Protein 1U8S (pdb70)

Foldseek 3Di:
DPKWKKKKKKKAFDDPCLVVLLVCLLVVLVKAWPDKDWDCPPRMTIIITMIMDPPSSVVSCVVCVCVVCVVRVMDMDMDIDDDDPDDDFFKKKKKKWKALDQPPPVVLVVCLCVVVVKAWDDWDWAQPVSITMIITIIGHHPVDDVVVSVVVVVVSCVVVVIDMDIDIDGD/DPKWKKKKKKKAQDDDCLVVVLVVQLVVLAKDWPDKDWDCDDRMTIMITMIIGDPNSVVSCVPVVVVSCVVGVMDMDMDIDDDDDDDDFFKKKKKKWKALDLPVPQVLVVVLCVVVPWDWDDWDWQADDPRMIMIITITTHHPPDDPVVSQVVVVVVCVVVVIDMDMDMDGD

Nearest PDB structures (foldseek):
  1u8s-assembly1_A  TM=1.006E+00  e=1.240E-34  Vibrio cholerae
  2nyi-assembly1_A  TM=6.491E-01  e=3.077E-12  Galdieria sulphuraria
  2nyi-assembly1_B  TM=6.629E-01  e=1.837E-11  Galdieria sulphuraria
  5it4-assembly1_A-2  TM=6.545E-01  e=1.139E-09  Mycobacterium avium 104
  5t41-assembly1_A  TM=6.016E-01  e=3.907E-09  Mycobacterium avium 104

Organism: Vibrio cholerae serotype O1 (strain ATCC 39315 / El Tor Inaba N16961) (NCBI:txid243277)

InterPro domains:
  IPR016867 Glycine cleavage system transcriptional repressor [PIRSF028103] (1-177)
  IPR045865 ACT-like domain [SSF55021] (1-84)
  IPR045865 ACT-like domain [SSF55021] (87-176)
  IPR050990 UPF0237/Glycine cleavage system regulator [PTHR34875] (1-180)

Solvent-accessible surface area: 16356 Å² total; per-residue (Å²): 122,141,78,39,14,0,0,0,0,1,2,0,66,60,102,108,24,4,13,23,51,1,0,110,32,0,14,108,2,36,0,31,0,32,22,0,56,11,8,81,3,4,113,8,9,0,0,0,0,0,0,10,13,28,45,86,41,0,66,120,0,44,80,43,0,57,111,25,1,154,139,28,112,9,75,34,16,55,48,90,21,49,86,38,73,118,120,115,74,27,68,11,1,70,3,85,0,56,11,123,62,38,142,18,9,1,22,96,1,0,73,9,1,36,122,74,176,14,45,19,20,28,1,15,0,45,74,79,158,146,83,3,20,0,36,5,22,0,72,2,78,94,79,34,92,57,143,92,6,62,102,57,0,61,60,31,9,108,84,52,126,20,130,22,62,23,80,65,57,138,97,136,117,84,37,19,0,0,0,0,2,1,0,68,58,80,130,16,2,15,19,34,1,0,110,23,0,6,106,11,38,0,25,0,41,33,0,24,18,5,99,2,0,94,7,9,0,0,0,0,0,0,8,5,23,64,82,49,0,67,147,0,42,84,27,2,55,100,20,7,141,126,40,119,12,56,36,20,53,57,100,13,42,95,45,93,140,131,94,52,27,56,29,0,70,4,89,0,47,15,106,95,70,168,29,13,2,18,94,0,3,73,4,2,43,122,80,171,18,50,22,15,22,1,13,0,42,65,70,108,206,114,84,4,30,0,30,3,28,0,94,5,60,99,77,34,83,38,105,90,5,55,101,56,0,67,61,38,9,110,81,51,130,21,130,28,67,25,80,59,77,135,112

CATH classification: 3.30.70.260 (+1 more: 3.30.70.260)

Secondary structure (DSSP, 8-state):
---EEEEEEEEEE--TTHHHHHHHHHHHTT-EEEEEEEEEETTEEEEEEEEEE-HHHHHHHHHHHHHHHHHHT-EEEEEEE--------SEEEEEEEEES--TTHHHHHHHHHHHTT--EEEEEEEEE--EEEEEEEEEE-TTS-HHHHHHHHHHHHHHHT-EEEEEEEE-/---EEEEEEEEEE--TTHHHHHHHHHHTTT-EEEEEEEEEETTEEEEEEEEEE-HHHHHHHHHHHHHHHHTTT-EEEEEEEPPP-----SEEEEEEEEES--TTTHHHHHHHHHHTTPEEEEEEEEE-----EEEEEEEEE-TTS-HHHHHHHHHHHHHHTT-EEEEEEEE-

B-factor: mean 47.37, std 12.86, range [18.78, 81.46]

Sequence (343 aa):
SLTQHLVITAVGTDRPGICNEVVRLVTQAGCNIIDSRIAMFGKEFTLLMLISGSPSNITRVETTLPLLGQQHDLITMMKRTSPHDHQTHAYTVEVYVESDDKLGLTEKFTQFFAQRQIGMASLSAQTISNQFHIAISARVDSGCNLMQLQEEFDALCTALDVQGSLNFIKNSLTQHLVITAVGTDRPGICNEVVRLVTQAGCNIIDSRIAMFGKEFTLLMLISGSPSNITRVETTLPLLGQQHDLITMMKRTSPHDHQTHAYTVEVYVESDDKLGLTEKFTQFFAQRQIGMASLSAQTISKNQFHIAISARVDSGCNLMQLQEEFDALCTALDVQGSLNFIKN

Structure (mmCIF, N/CA/C/O backbone):
data_1U8S
#
_entry.id   1U8S
#
_cell.length_a   145.022
_cell.length_b   145.022
_cell.length_c   51.506
_cell.angle_alpha   90.00
_cell.angle_beta   90.00
_cell.angle_gamma   120.00
#
_symmetry.space_group_name_H-M   'H 3'
#
loop_
_entity.id
_entity.type
_entity.pdbx_description
1 polymer 'glycine cleavage system transcriptional repressor, putative'
2 water water
#
loop_
_atom_site.group_PDB
_atom_site.id
_atom_site.type_symbol
_atom_site.label_atom_id
_atom_site.label_alt_id
_atom_site.label_comp_id
_atom_site.label_asym_id
_atom_site.label_entity_id
_atom_site.label_seq_id
_atom_site.pdbx_PDB_ins_code
_atom_site.Cartn_x
_atom_site.Cartn_y
_atom_site.Cartn_z
_atom_site.occupancy
_atom_site.B_iso_or_equiv
_atom_site.auth_seq_id
_atom_site.auth_comp_id
_atom_site.auth_asym_id
_atom_site.auth_atom_id
_atom_site.pdbx_PDB_model_num
ATOM 1 N N . SER A 1 2 ? 64.553 23.844 23.750 1.00 69.21 2 SER A N 1
ATOM 2 C CA . SER A 1 2 ? 65.575 22.886 24.275 1.00 69.27 2 SER A CA 1
ATOM 3 C C . SER A 1 2 ? 64.902 21.709 24.981 1.00 68.35 2 SER A C 1
ATOM 4 O O . SER A 1 2 ? 64.864 21.657 26.210 1.00 68.82 2 SER A O 1
ATOM 7 N N . LEU A 1 3 ? 64.382 20.763 24.202 1.00 66.34 3 LEU A N 1
ATOM 8 C CA . LEU A 1 3 ? 63.712 19.599 24.771 1.00 63.97 3 LEU A CA 1
ATOM 9 C C . LEU A 1 3 ? 62.635 20.082 25.748 1.00 62.01 3 LEU A C 1
ATOM 10 O O . LEU A 1 3 ? 62.840 20.108 26.962 1.00 62.95 3 LEU A O 1
ATOM 15 N N . THR A 1 4 ? 61.494 20.474 25.199 1.00 58.42 4 THR A N 1
ATOM 16 C CA . THR A 1 4 ? 60.366 20.968 25.976 1.00 54.93 4 THR A CA 1
ATOM 17 C C . THR A 1 4 ? 59.749 19.923 26.903 1.00 50.96 4 THR A C 1
ATOM 18 O O . THR A 1 4 ? 59.432 18.818 26.473 1.00 50.23 4 THR A O 1
ATOM 22 N N . GLN A 1 5 ? 59.566 20.275 28.170 1.00 46.22 5 GLN A N 1
ATOM 23 C CA . GLN A 1 5 ? 58.953 19.346 29.118 1.00 45.51 5 GLN A CA 1
ATOM 24 C C . GLN A 1 5 ? 57.561 19.856 29.512 1.00 41.81 5 GLN A C 1
ATOM 25 O O . GLN A 1 5 ? 57.335 21.058 29.618 1.00 40.54 5 GLN A O 1
ATOM 31 N N . HIS A 1 6 ? 56.632 18.934 29.723 1.00 39.40 6 HIS A N 1
ATOM 32 C CA . HIS A 1 6 ? 55.274 19.293 30.102 1.00 36.44 6 HIS A CA 1
ATOM 33 C C . HIS A 1 6 ? 54.947 18.823 31.510 1.00 34.82 6 HIS A C 1
ATOM 34 O O . HIS A 1 6 ? 55.276 17.710 31.899 1.00 36.79 6 HIS A O 1
ATOM 41 N N . LEU A 1 7 ? 54.307 19.689 32.276 1.00 32.36 7 LEU A N 1
ATOM 42 C CA . LEU A 1 7 ? 53.958 19.368 33.641 1.00 32.60 7 LEU A CA 1
ATOM 43 C C . LEU A 1 7 ? 52.511 19.705 33.939 1.00 34.62 7 LEU A C 1
ATOM 44 O O . LEU A 1 7 ? 52.057 20.830 33.712 1.00 35.79 7 LEU A O 1
ATOM 49 N N . VAL A 1 8 ? 51.789 18.713 34.440 1.00 35.18 8 VAL A N 1
ATOM 50 C CA . VAL A 1 8 ? 50.395 18.875 34.820 1.00 34.20 8 VAL A CA 1
ATOM 51 C C . VAL A 1 8 ? 50.387 19.210 36.301 1.00 33.47 8 VAL A C 1
ATOM 52 O O . VAL A 1 8 ? 50.945 18.480 37.115 1.00 34.40 8 VAL A O 1
ATOM 56 N N . ILE A 1 9 ? 49.768 20.320 36.654 1.00 32.63 9 ILE A N 1
ATOM 57 C CA . ILE A 1 9 ? 49.717 20.728 38.042 1.00 32.53 9 ILE A CA 1
ATOM 58 C C . ILE A 1 9 ? 48.280 20.755 38.503 1.00 36.02 9 ILE A C 1
ATOM 59 O O . ILE A 1 9 ? 47.379 21.125 37.746 1.00 38.94 9 ILE A O 1
ATOM 64 N N . THR A 1 10 ? 48.051 20.359 39.743 1.00 36.59 10 THR A N 1
ATOM 65 C CA . THR A 1 10 ? 46.706 20.398 40.269 1.00 38.17 10 THR A CA 1
ATOM 66 C C . THR A 1 10 ? 46.789 20.869 41.705 1.00 39.46 10 THR A C 1
ATOM 67 O O . THR A 1 10 ? 47.618 20.385 42.473 1.00 40.69 10 THR A O 1
ATOM 71 N N . ALA A 1 11 ? 45.951 21.834 42.065 1.00 39.28 11 ALA A N 1
ATOM 72 C CA . ALA A 1 11 ? 45.965 22.359 43.418 1.00 40.67 11 ALA A CA 1
ATOM 73 C C . ALA A 1 11 ? 44.563 22.560 43.961 1.00 40.88 11 ALA A C 1
ATOM 74 O O . ALA A 1 11 ? 43.614 22.711 43.200 1.00 41.42 11 ALA A O 1
ATOM 76 N N . VAL A 1 12 ? 44.443 22.537 45.284 1.00 41.97 12 VAL A N 1
ATOM 77 C CA . VAL A 1 12 ? 43.167 22.729 45.967 1.00 43.12 12 VAL A CA 1
ATOM 78 C C . VAL A 1 12 ? 43.462 23.313 47.335 1.00 44.71 12 VAL A C 1
ATOM 79 O O . VAL A 1 12 ? 44.062 22.654 48.185 1.00 46.50 12 VAL A O 1
ATOM 83 N N . GLY A 1 13 ? 43.050 24.555 47.546 1.00 45.90 13 GLY A N 1
ATOM 84 C CA . GLY A 1 13 ? 43.279 25.196 48.824 1.00 47.20 13 GLY A CA 1
ATOM 85 C C . GLY A 1 13 ? 42.105 26.078 49.184 1.00 48.36 13 GLY A C 1
ATOM 86 O O . GLY A 1 13 ? 41.184 26.229 48.388 1.00 48.91 13 GLY A O 1
ATOM 87 N N . THR A 1 14 ? 42.121 26.659 50.378 1.00 49.37 14 THR A N 1
ATOM 88 C CA . THR A 1 14 ? 41.022 27.527 50.778 1.00 51.29 14 THR A CA 1
ATOM 89 C C . THR A 1 14 ? 41.054 28.773 49.918 1.00 50.75 14 THR A C 1
ATOM 90 O O . THR A 1 14 ? 42.070 29.461 49.843 1.00 50.48 14 THR A O 1
ATOM 94 N N . ASP A 1 15 ? 39.939 29.067 49.266 1.00 51.20 15 ASP A N 1
ATOM 95 C CA . ASP A 1 15 ? 39.895 30.231 48.402 1.00 52.61 15 ASP A CA 1
ATOM 96 C C . ASP A 1 15 ? 40.139 31.541 49.144 1.00 54.65 15 ASP A C 1
ATOM 97 O O . ASP A 1 15 ? 39.376 31.933 50.026 1.00 55.06 15 ASP A O 1
ATOM 102 N N . ARG A 1 16 ? 41.228 32.201 48.772 1.00 56.67 16 ARG A N 1
ATOM 103 C CA . ARG A 1 16 ? 41.630 33.476 49.347 1.00 58.28 16 ARG A CA 1
ATOM 104 C C . ARG A 1 16 ? 42.045 34.354 48.169 1.00 58.20 16 ARG A C 1
ATOM 105 O O . ARG A 1 16 ? 42.191 33.866 47.054 1.00 57.50 16 ARG A O 1
ATOM 113 N N . PRO A 1 17 ? 42.242 35.660 48.397 1.00 59.28 17 PRO A N 1
ATOM 114 C CA . PRO A 1 17 ? 42.639 36.537 47.292 1.00 59.42 17 PRO A CA 1
ATOM 115 C C . PRO A 1 17 ? 44.103 36.395 46.878 1.00 58.63 17 PRO A C 1
ATOM 116 O O . PRO A 1 17 ? 44.983 36.183 47.717 1.00 58.04 17 PRO A O 1
ATOM 120 N N . GLY A 1 18 ? 44.348 36.515 45.575 1.00 57.91 18 GLY A N 1
ATOM 121 C CA . GLY A 1 18 ? 45.701 36.409 45.063 1.00 56.03 18 GLY A CA 1
ATOM 122 C C . GLY A 1 18 ? 46.290 35.011 45.103 1.00 54.03 18 GLY A C 1
ATOM 123 O O . GLY A 1 18 ? 47.416 34.796 44.653 1.00 51.65 18 GLY A O 1
ATOM 124 N N . ILE A 1 19 ? 45.540 34.052 45.634 1.00 53.21 19 ILE A N 1
ATOM 125 C CA . ILE A 1 19 ? 46.045 32.690 45.700 1.00 54.19 19 ILE A CA 1
ATOM 126 C C . ILE A 1 19 ? 46.384 32.196 44.290 1.00 54.16 19 ILE A C 1
ATOM 127 O O . ILE A 1 19 ? 47.417 31.564 44.084 1.00 54.35 19 ILE A O 1
ATOM 132 N N . CYS A 1 20 ? 45.530 32.510 43.318 1.00 53.88 20 CYS A N 1
ATOM 133 C CA . CYS A 1 20 ? 45.780 32.111 41.934 1.00 54.14 20 CYS A CA 1
ATOM 134 C C . CYS A 1 20 ? 46.989 32.881 41.383 1.00 54.33 20 CYS A C 1
ATOM 135 O O . CYS A 1 20 ? 47.814 32.321 40.651 1.00 53.77 20 CYS A O 1
ATOM 138 N N . ASN A 1 21 ? 47.079 34.165 41.738 1.00 53.56 21 ASN A N 1
ATOM 139 C CA . ASN A 1 21 ? 48.186 35.024 41.322 1.00 51.02 21 ASN A CA 1
ATOM 140 C C . ASN A 1 21 ? 49.524 34.379 41.682 1.00 49.88 21 ASN A C 1
ATOM 141 O O . ASN A 1 21 ? 50.457 34.371 40.887 1.00 48.54 21 ASN A O 1
ATOM 146 N N . GLU A 1 22 ? 49.607 33.841 42.893 1.00 49.80 22 GLU A N 1
ATOM 147 C CA . GLU A 1 22 ? 50.823 33.190 43.372 1.00 49.55 22 GLU A CA 1
ATOM 148 C C . GLU A 1 22 ? 51.296 32.124 42.402 1.00 47.64 22 GLU A C 1
ATOM 149 O O . GLU A 1 22 ? 52.446 32.128 41.962 1.00 46.19 22 GLU A O 1
ATOM 155 N N . VAL A 1 23 ? 50.393 31.200 42.090 1.00 45.09 23 VAL A N 1
ATOM 156 C CA . VAL A 1 23 ? 50.687 30.103 41.190 1.00 43.45 23 VAL A CA 1
ATOM 157 C C . VAL A 1 23 ? 51.212 30.578 39.851 1.00 43.58 23 VAL A C 1
ATOM 158 O O . VAL A 1 23 ? 52.257 30.121 39.384 1.00 42.55 23 VAL A O 1
ATOM 162 N N . VAL A 1 24 ? 50.472 31.494 39.235 1.00 44.18 24 VAL A N 1
ATOM 163 C CA . VAL A 1 24 ? 50.837 32.045 37.942 1.00 44.08 24 VAL A CA 1
ATOM 164 C C . VAL A 1 24 ? 52.163 32.786 38.016 1.00 46.03 24 VAL A C 1
ATOM 165 O O . VAL A 1 24 ? 52.923 32.813 37.046 1.00 46.90 24 VAL A O 1
ATOM 169 N N . ARG A 1 25 ? 52.440 33.393 39.166 1.00 47.23 25 ARG A N 1
ATOM 170 C CA . ARG A 1 25 ? 53.680 34.137 39.341 1.00 47.76 25 ARG A CA 1
ATOM 171 C C . ARG A 1 25 ? 54.855 33.172 39.428 1.00 47.18 25 ARG A C 1
ATOM 172 O O . ARG A 1 25 ? 55.867 33.320 38.726 1.00 47.10 25 ARG A O 1
ATOM 180 N N . LEU A 1 26 ? 54.712 32.173 40.290 1.00 44.56 26 LEU A N 1
ATOM 181 C CA . LEU A 1 26 ? 55.762 31.191 40.480 1.00 41.83 26 LEU A CA 1
ATOM 182 C C . LEU A 1 26 ? 56.118 30.486 39.178 1.00 41.41 26 LEU A C 1
ATOM 183 O O . LEU A 1 26 ? 57.298 30.334 38.851 1.00 43.81 26 LEU A O 1
ATOM 188 N N . VAL A 1 27 ? 55.106 30.082 38.419 1.00 38.82 27 VAL A N 1
ATOM 189 C CA . VAL A 1 27 ? 55.344 29.381 37.162 1.00 38.27 27 VAL A CA 1
ATOM 190 C C . VAL A 1 27 ? 55.994 30.251 36.088 1.00 40.10 27 VAL A C 1
ATOM 191 O O . VAL A 1 27 ? 56.962 29.826 35.433 1.00 40.70 27 VAL A O 1
ATOM 195 N N . THR A 1 28 ? 55.468 31.463 35.903 1.00 39.33 28 THR A N 1
ATOM 196 C CA . THR A 1 28 ? 56.008 32.383 34.899 1.00 38.66 28 THR A CA 1
ATOM 197 C C . THR A 1 28 ? 57.418 32.887 35.237 1.00 38.41 28 THR A C 1
ATOM 198 O O . THR A 1 28 ? 58.247 33.050 34.349 1.00 35.88 28 THR A O 1
ATOM 202 N N . GLN A 1 29 ? 57.690 33.135 36.516 1.00 40.86 29 GLN A N 1
ATOM 203 C CA . GLN A 1 29 ? 59.016 33.593 36.919 1.00 42.59 29 GLN A CA 1
ATOM 204 C C . GLN A 1 29 ? 60.040 32.476 36.766 1.00 43.02 29 GLN A C 1
ATOM 205 O O . GLN A 1 29 ? 61.246 32.736 36.689 1.00 44.85 29 GLN A O 1
ATOM 211 N N . ALA A 1 30 ? 59.570 31.232 36.742 1.00 41.41 30 ALA A N 1
ATOM 212 C CA . ALA A 1 30 ? 60.470 30.092 36.583 1.00 39.49 30 ALA A CA 1
ATOM 213 C C . ALA A 1 30 ? 60.768 29.913 35.093 1.00 38.54 30 ALA A C 1
ATOM 214 O O . ALA A 1 30 ? 61.453 28.969 34.692 1.00 38.58 30 ALA A O 1
ATOM 216 N N . GLY A 1 31 ? 60.234 30.829 34.285 1.00 37.06 31 GLY A N 1
ATOM 217 C CA . GLY A 1 31 ? 60.450 30.793 32.848 1.00 35.81 31 GLY A CA 1
ATOM 218 C C . GLY A 1 31 ? 59.577 29.813 32.091 1.00 36.08 31 GLY A C 1
ATOM 219 O O . GLY A 1 31 ? 59.870 29.477 30.942 1.00 36.95 31 GLY A O 1
ATOM 220 N N . CYS A 1 32 ? 58.498 29.353 32.715 1.00 35.63 32 CYS A N 1
ATOM 221 C CA . CYS A 1 32 ? 57.619 28.400 32.050 1.00 35.36 32 CYS A CA 1
ATOM 222 C C . CYS A 1 32 ? 56.413 29.052 31.394 1.00 35.25 32 CYS A C 1
ATOM 223 O O . CYS A 1 32 ? 56.049 30.188 31.698 1.00 35.63 32 CYS A O 1
ATOM 226 N N . ASN A 1 33 ? 55.807 28.315 30.475 1.00 36.24 33 ASN A N 1
ATOM 227 C CA . ASN A 1 33 ? 54.631 28.770 29.764 1.00 36.73 33 ASN A CA 1
ATOM 228 C C . ASN A 1 33 ? 53.422 28.042 30.324 1.00 35.75 33 ASN A C 1
ATOM 229 O O . ASN A 1 33 ? 53.518 26.878 30.717 1.00 37.04 33 ASN A O 1
ATOM 234 N N . ILE A 1 34 ? 52.293 28.736 30.384 1.00 33.11 34 ILE A N 1
ATOM 235 C CA . ILE A 1 34 ? 51.058 28.134 30.855 1.00 30.57 34 ILE A CA 1
ATOM 236 C C . ILE A 1 34 ? 50.260 27.912 29.572 1.00 31.54 34 ILE A C 1
ATOM 237 O O . ILE A 1 34 ? 49.734 28.859 28.985 1.00 30.30 34 ILE A O 1
ATOM 242 N N . ILE A 1 35 ? 50.190 26.657 29.131 1.00 31.75 35 ILE A N 1
ATOM 243 C CA . ILE A 1 35 ? 49.486 26.302 27.902 1.00 31.80 35 ILE A CA 1
ATOM 244 C C . ILE A 1 35 ? 47.966 26.298 28.050 1.00 31.44 35 ILE A C 1
ATOM 245 O O . ILE A 1 35 ? 47.228 26.664 27.128 1.00 30.70 35 ILE A O 1
ATOM 250 N N . ASP A 1 36 ? 47.494 25.898 29.218 1.00 31.36 36 ASP A N 1
ATOM 251 C CA . ASP A 1 36 ? 46.060 25.847 29.449 1.00 30.32 36 ASP A CA 1
ATOM 252 C C . ASP A 1 36 ? 45.858 25.593 30.942 1.00 30.30 36 ASP A C 1
ATOM 253 O O . ASP A 1 36 ? 46.815 25.309 31.666 1.00 29.71 36 ASP A O 1
ATOM 258 N N . SER A 1 37 ? 44.621 25.710 31.403 1.00 27.15 37 SER A N 1
ATOM 259 C CA . SER A 1 37 ? 44.332 25.487 32.805 1.00 27.28 37 SER A CA 1
ATOM 260 C C . SER A 1 37 ? 42.824 25.540 33.016 1.00 27.75 37 SER A C 1
ATOM 261 O O . SER A 1 37 ? 42.084 25.969 32.139 1.00 29.08 37 SER A O 1
ATOM 264 N N . ARG A 1 38 ? 42.373 25.067 34.170 1.00 27.36 38 ARG A N 1
ATOM 265 C CA . ARG A 1 38 ? 40.956 25.104 34.510 1.00 27.72 38 ARG A CA 1
ATOM 266 C C . ARG A 1 38 ? 40.932 25.623 35.928 1.00 29.11 38 ARG A C 1
ATOM 267 O O . ARG A 1 38 ? 41.667 25.132 36.802 1.00 28.98 38 ARG A O 1
ATOM 275 N N . ILE A 1 39 ? 40.121 26.645 36.141 1.00 27.44 39 ILE A N 1
ATOM 276 C CA . ILE A 1 39 ? 40.013 27.244 37.445 1.00 29.20 39 ILE A CA 1
ATOM 277 C C . ILE A 1 39 ? 38.562 27.214 37.868 1.00 31.80 39 ILE A C 1
ATOM 278 O O . ILE A 1 39 ? 37.662 27.459 37.065 1.00 32.21 39 ILE A O 1
ATOM 283 N N . ALA A 1 40 ? 38.330 26.898 39.128 1.00 32.58 40 ALA A N 1
ATOM 284 C CA . ALA A 1 40 ? 36.968 26.848 39.617 1.00 35.48 40 ALA A CA 1
ATOM 285 C C . ALA A 1 40 ? 36.958 27.077 41.114 1.00 36.59 40 ALA A C 1
ATOM 286 O O . ALA A 1 40 ? 37.926 26.777 41.814 1.00 38.10 40 ALA A O 1
ATOM 288 N N . MET A 1 41 ? 35.862 27.626 41.601 1.00 37.60 41 MET A N 1
ATOM 289 C CA . MET A 1 41 ? 35.721 27.868 43.017 1.00 40.04 41 MET A CA 1
ATOM 290 C C . MET A 1 41 ? 34.608 26.913 43.455 1.00 41.06 41 MET A C 1
ATOM 291 O O . MET A 1 41 ? 33.428 27.172 43.227 1.00 41.12 41 MET A O 1
ATOM 296 N N . PHE A 1 42 ? 34.993 25.788 44.047 1.00 41.15 42 PHE A N 1
ATOM 297 C CA . PHE A 1 42 ? 34.030 24.795 44.501 1.00 42.09 42 PHE A CA 1
ATOM 298 C C . PHE A 1 42 ? 33.849 24.883 45.998 1.00 43.91 42 PHE A C 1
ATOM 299 O O . PHE A 1 42 ? 34.818 24.784 46.751 1.00 43.80 42 PHE A O 1
ATOM 307 N N . GLY A 1 43 ? 32.601 25.044 46.431 1.00 45.39 43 GLY A N 1
ATOM 308 C CA . GLY A 1 43 ? 32.335 25.158 47.853 1.00 45.70 43 GLY A CA 1
ATOM 309 C C . GLY A 1 43 ? 33.014 26.413 48.355 1.00 45.61 43 GLY A C 1
ATOM 310 O O . GLY A 1 43 ? 32.523 27.514 48.133 1.00 47.05 43 GLY A O 1
ATOM 311 N N . LYS A 1 44 ? 34.157 26.252 49.009 1.00 45.72 44 LYS A N 1
ATOM 312 C CA . LYS A 1 44 ? 34.892 27.392 49.527 1.00 47.66 44 LYS A CA 1
ATOM 313 C C . LYS A 1 44 ? 36.383 27.235 49.210 1.00 46.29 44 LYS A C 1
ATOM 314 O O . LYS A 1 44 ? 37.234 27.906 49.802 1.00 46.18 44 LYS A O 1
ATOM 320 N N . GLU A 1 45 ? 36.681 26.360 48.252 1.00 43.60 45 GLU A N 1
ATOM 321 C CA . GLU A 1 45 ? 38.056 26.074 47.852 1.00 42.76 45 GLU A CA 1
ATOM 322 C C . GLU A 1 45 ? 38.424 26.596 46.472 1.00 41.28 45 GLU A C 1
ATOM 323 O O . GLU A 1 45 ? 37.603 26.587 45.546 1.00 40.24 45 GLU A O 1
ATOM 329 N N . PHE A 1 46 ? 39.675 27.028 46.345 1.00 39.23 46 PHE A N 1
ATOM 330 C CA . PHE A 1 46 ? 40.218 27.467 45.066 1.00 36.93 46 PHE A CA 1
ATOM 331 C C . PHE A 1 46 ? 40.607 26.132 44.420 1.00 35.21 46 PHE A C 1
ATOM 332 O O . PHE A 1 46 ? 41.200 25.285 45.083 1.00 33.37 46 PHE A O 1
ATOM 340 N N . THR A 1 47 ? 40.275 25.942 43.146 1.00 35.44 47 THR A N 1
ATOM 341 C CA . THR A 1 47 ? 40.578 24.690 42.459 1.00 36.43 47 THR A CA 1
ATOM 342 C C . THR A 1 47 ? 41.324 24.901 41.143 1.00 35.29 47 THR A C 1
ATOM 343 O O . THR A 1 47 ? 40.879 25.666 40.287 1.00 36.92 47 THR A O 1
ATOM 347 N N . LEU A 1 48 ? 42.444 24.202 40.960 1.00 33.79 48 LEU A N 1
ATOM 348 C CA . LEU A 1 48 ? 43.218 24.387 39.738 1.00 31.62 48 LEU A CA 1
ATOM 349 C C . LEU A 1 48 ? 43.766 23.175 38.984 1.00 31.18 48 LEU A C 1
ATOM 350 O O . LEU A 1 48 ? 44.331 22.251 39.562 1.00 31.68 48 LEU A O 1
ATOM 355 N N . LEU A 1 49 ? 43.593 23.211 37.670 1.00 29.33 49 LEU A N 1
ATOM 356 C CA . LEU A 1 49 ? 44.140 22.201 36.787 1.00 30.97 49 LEU A CA 1
ATOM 357 C C . LEU A 1 49 ? 44.974 23.073 35.873 1.00 30.94 49 LEU A C 1
ATOM 358 O O . LEU A 1 49 ? 44.470 24.066 35.360 1.00 31.91 49 LEU A O 1
ATOM 363 N N . MET A 1 50 ? 46.239 22.722 35.674 1.00 28.94 50 MET A N 1
ATOM 364 C CA . MET A 1 50 ? 47.096 23.523 34.831 1.00 28.76 50 MET A CA 1
ATOM 365 C C . MET A 1 50 ? 48.149 22.680 34.144 1.00 31.33 50 MET A C 1
ATOM 366 O O . MET A 1 50 ? 48.729 21.768 34.743 1.00 31.35 50 MET A O 1
ATOM 371 N N . LEU A 1 51 ? 48.370 22.985 32.869 1.00 30.91 51 LEU A N 1
ATOM 372 C CA . LEU A 1 51 ? 49.363 22.304 32.057 1.00 32.57 51 LEU A CA 1
ATOM 373 C C . LEU A 1 51 ? 50.372 23.361 31.633 1.00 33.60 51 LEU A C 1
ATOM 374 O O . LEU A 1 51 ? 50.037 24.285 30.891 1.00 35.23 51 LEU A O 1
ATOM 379 N N . ILE A 1 52 ? 51.600 23.225 32.121 1.00 35.26 52 ILE A N 1
ATOM 380 C CA . ILE A 1 52 ? 52.670 24.164 31.806 1.00 35.15 52 ILE A CA 1
ATOM 381 C C . ILE A 1 52 ? 53.743 23.390 31.060 1.00 35.54 52 ILE A C 1
ATOM 382 O O . ILE A 1 52 ? 53.690 22.163 30.992 1.00 37.19 52 ILE A O 1
ATOM 387 N N . SER A 1 53 ? 54.716 24.110 30.515 1.00 33.76 53 SER A N 1
ATOM 388 C CA . SER A 1 53 ? 55.812 23.501 29.780 1.00 30.94 53 SER A CA 1
ATOM 389 C C . SER A 1 53 ? 56.994 24.445 29.861 1.00 34.61 53 SER A C 1
ATOM 390 O O . SER A 1 53 ? 56.829 25.646 30.091 1.00 35.47 53 SER A O 1
ATOM 393 N N . GLY A 1 54 ? 58.187 23.903 29.666 1.00 35.56 54 GLY A N 1
ATOM 394 C CA . GLY A 1 54 ? 59.380 24.721 29.716 1.00 36.80 54 GLY A CA 1
ATOM 395 C C . GLY A 1 54 ? 60.562 23.809 29.548 1.00 36.70 54 GLY A C 1
ATOM 396 O O . GLY A 1 54 ? 60.389 22.630 29.248 1.00 38.81 54 GLY A O 1
ATOM 397 N N . SER A 1 55 ? 61.762 24.338 29.721 1.00 36.30 55 SER A N 1
ATOM 398 C CA . SER A 1 55 ? 62.946 23.506 29.590 1.00 37.83 55 SER A CA 1
ATOM 399 C C . SER A 1 55 ? 63.015 22.615 30.830 1.00 39.90 55 SER A C 1
ATOM 400 O O . SER A 1 55 ? 62.333 22.871 31.829 1.00 41.36 55 SER A O 1
ATOM 403 N N . PRO A 1 56 ? 63.822 21.543 30.782 1.00 41.04 56 PRO A N 1
ATOM 404 C CA . PRO A 1 56 ? 63.920 20.667 31.959 1.00 39.40 56 PRO A CA 1
ATOM 405 C C . PRO A 1 56 ? 64.358 21.434 33.212 1.00 37.61 56 PRO A C 1
ATOM 406 O O . PRO A 1 56 ? 63.878 21.179 34.319 1.00 36.52 56 PRO A O 1
ATOM 410 N N . SER A 1 57 ? 65.246 22.400 33.032 1.00 34.92 57 SER A N 1
ATOM 411 C CA . SER A 1 57 ? 65.705 23.184 34.165 1.00 37.03 57 SER A CA 1
ATOM 412 C C . SER A 1 57 ? 64.562 23.959 34.812 1.00 36.71 57 SER A C 1
ATOM 413 O O . SER A 1 57 ? 64.423 23.968 36.032 1.00 36.55 57 SER A O 1
ATOM 416 N N . ASN A 1 58 ? 63.742 24.605 33.989 1.00 38.28 58 ASN A N 1
ATOM 417 C CA . ASN A 1 58 ? 62.622 25.397 34.497 1.00 39.19 58 ASN A CA 1
ATOM 418 C C . ASN A 1 58 ? 61.506 24.535 35.091 1.00 38.73 58 ASN A C 1
ATOM 419 O O . ASN A 1 58 ? 60.950 24.856 36.147 1.00 38.09 58 ASN A O 1
ATOM 424 N N . ILE A 1 59 ? 61.168 23.448 34.408 1.00 36.25 59 ILE A N 1
ATOM 425 C CA . ILE A 1 59 ? 60.142 22.564 34.912 1.00 35.56 59 ILE A CA 1
ATOM 426 C C . ILE A 1 59 ? 60.625 21.988 36.244 1.00 35.84 59 ILE A C 1
ATOM 427 O O . ILE A 1 59 ? 59.857 21.899 37.207 1.00 36.42 59 ILE A O 1
ATOM 432 N N . THR A 1 60 ? 61.896 21.603 36.306 1.00 35.62 60 THR A N 1
ATOM 433 C CA . THR A 1 60 ? 62.426 21.049 37.545 1.00 37.16 60 THR A CA 1
ATOM 434 C C . THR A 1 60 ? 62.352 22.112 38.626 1.00 38.18 60 THR A C 1
ATOM 435 O O . THR A 1 60 ? 62.097 21.807 39.789 1.00 39.33 60 THR A O 1
ATOM 439 N N . ARG A 1 61 ? 62.577 23.362 38.237 1.00 39.28 61 ARG A N 1
ATOM 440 C CA . ARG A 1 61 ? 62.528 24.462 39.188 1.00 41.04 61 ARG A CA 1
ATOM 441 C C . ARG A 1 61 ? 61.127 24.574 39.767 1.00 40.57 61 ARG A C 1
ATOM 442 O O . ARG A 1 61 ? 60.962 24.694 40.977 1.00 41.62 61 ARG A O 1
ATOM 450 N N . VAL A 1 62 ? 60.122 24.527 38.898 1.00 39.73 62 VAL A N 1
ATOM 451 C CA . VAL A 1 62 ? 58.742 24.615 39.341 1.00 41.57 62 VAL A CA 1
ATOM 452 C C . VAL A 1 62 ? 58.399 23.396 40.188 1.00 42.19 62 VAL A C 1
ATOM 453 O O . VAL A 1 62 ? 57.787 23.526 41.247 1.00 43.74 62 VAL A O 1
ATOM 457 N N . GLU A 1 63 ? 58.783 22.209 39.724 1.00 41.83 63 GLU A N 1
ATOM 458 C CA . GLU A 1 63 ? 58.504 20.996 40.488 1.00 41.24 63 GLU A CA 1
ATOM 459 C C . GLU A 1 63 ? 59.095 21.154 41.887 1.00 39.12 63 GLU A C 1
ATOM 460 O O . GLU A 1 63 ? 58.521 20.710 42.873 1.00 40.35 63 GLU A O 1
ATOM 466 N N . THR A 1 64 ? 60.230 21.829 41.970 1.00 38.02 64 THR A N 1
ATOM 467 C CA . THR A 1 64 ? 60.898 22.039 43.247 1.00 38.00 64 THR A CA 1
ATOM 468 C C . THR A 1 64 ? 60.247 23.062 44.172 1.00 38.36 64 THR A C 1
ATOM 469 O O . THR A 1 64 ? 60.079 22.816 45.365 1.00 38.80 64 THR A O 1
ATOM 473 N N . THR A 1 65 ? 59.873 24.207 43.617 1.00 39.56 65 THR A N 1
ATOM 474 C CA . THR A 1 65 ? 59.320 25.283 44.426 1.00 40.00 65 THR A CA 1
ATOM 475 C C . THR A 1 65 ? 57.801 25.381 44.574 1.00 40.39 65 THR A C 1
ATOM 476 O O . THR A 1 65 ? 57.308 26.106 45.442 1.00 38.42 65 THR A O 1
ATOM 480 N N . LEU A 1 66 ? 57.055 24.658 43.744 1.00 42.30 66 LEU A N 1
ATOM 481 C CA . LEU A 1 66 ? 55.600 24.708 43.847 1.00 43.39 66 LEU A CA 1
ATOM 482 C C . LEU A 1 66 ? 55.111 24.145 45.174 1.00 44.37 66 LEU A C 1
ATOM 483 O O . LEU A 1 66 ? 54.328 24.785 45.862 1.00 44.59 66 LEU A O 1
ATOM 488 N N . PRO A 1 67 ? 55.562 22.937 45.550 1.00 46.50 67 PRO A N 1
ATOM 489 C CA . PRO A 1 67 ? 55.117 22.356 46.825 1.00 47.81 67 PRO A CA 1
ATOM 490 C C . PRO A 1 67 ? 55.319 23.334 47.985 1.00 48.08 67 PRO A C 1
ATOM 491 O O . PRO A 1 67 ? 54.455 23.493 48.842 1.00 48.58 67 PRO A O 1
ATOM 495 N N . LEU A 1 68 ? 56.470 23.993 47.987 1.00 49.60 68 LEU A N 1
ATOM 496 C CA . LEU A 1 68 ? 56.818 24.968 49.015 1.00 50.45 68 LEU A CA 1
ATOM 497 C C . LEU A 1 68 ? 55.788 26.101 49.068 1.00 51.15 68 LEU A C 1
ATOM 498 O O . LEU A 1 68 ? 55.316 26.464 50.149 1.00 51.17 68 LEU A O 1
ATOM 503 N N . LEU A 1 69 ? 55.444 26.651 47.901 1.00 51.27 69 LEU A N 1
ATOM 504 C CA . LEU A 1 69 ? 54.455 27.719 47.818 1.00 51.67 69 LEU A CA 1
ATOM 505 C C . LEU A 1 69 ? 53.195 27.217 48.488 1.00 54.40 69 LEU A C 1
ATOM 506 O O . LEU A 1 69 ? 52.572 27.923 49.270 1.00 55.83 69 LEU A O 1
ATOM 511 N N . GLY A 1 70 ? 52.825 25.982 48.166 1.00 57.27 70 GLY A N 1
ATOM 512 C CA . GLY A 1 70 ? 51.636 25.387 48.742 1.00 60.46 70 GLY A CA 1
ATOM 513 C C . GLY A 1 70 ? 51.712 25.340 50.250 1.00 62.12 70 GLY A C 1
ATOM 514 O O . GLY A 1 70 ? 50.761 25.702 50.934 1.00 62.83 70 GLY A O 1
ATOM 515 N N . GLN A 1 71 ? 52.850 24.898 50.768 1.00 65.16 71 GLN A N 1
ATOM 516 C CA . GLN A 1 71 ? 53.047 24.805 52.210 1.00 68.40 71 GLN A CA 1
ATOM 517 C C . GLN A 1 71 ? 52.809 26.179 52.833 1.00 69.35 71 GLN A C 1
ATOM 518 O O . GLN A 1 71 ? 52.332 26.291 53.962 1.00 70.11 71 GLN A O 1
ATOM 524 N N . GLN A 1 72 ? 53.133 27.220 52.075 1.00 70.49 72 GLN A N 1
ATOM 525 C CA . GLN A 1 72 ? 52.954 28.599 52.518 1.00 72.32 72 GLN A CA 1
ATOM 526 C C . GLN A 1 72 ? 51.473 28.996 52.629 1.00 72.99 72 GLN A C 1
ATOM 527 O O . GLN A 1 72 ? 51.031 29.476 53.680 1.00 73.31 72 GLN A O 1
ATOM 533 N N . HIS A 1 73 ? 50.715 28.782 51.550 1.00 73.01 73 HIS A N 1
ATOM 534 C CA . HIS A 1 73 ? 49.293 29.138 51.495 1.00 72.76 73 HIS A CA 1
ATOM 535 C C . HIS A 1 73 ? 48.311 28.025 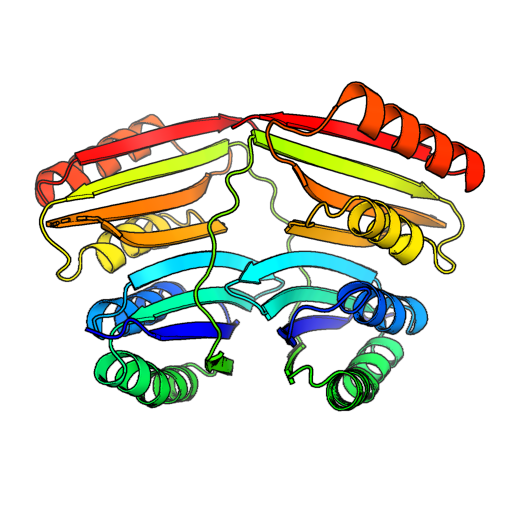51.841 1.00 71.85 73 HIS A C 1
ATOM 536 O O . HIS A 1 73 ? 47.135 28.108 51.493 1.00 72.96 73 HIS A O 1
ATOM 543 N N . ASP A 1 74 ? 48.785 26.992 52.530 1.00 70.78 74 ASP A N 1
ATOM 544 C CA . ASP A 1 74 ? 47.930 25.873 52.920 1.00 68.79 74 ASP A CA 1
ATOM 545 C C . ASP A 1 74 ? 47.275 25.274 51.691 1.00 66.60 74 ASP A C 1
ATOM 546 O O . ASP A 1 74 ? 46.141 24.797 51.737 1.00 66.47 74 ASP A O 1
ATOM 551 N N . LEU A 1 75 ? 48.022 25.298 50.595 1.00 62.79 75 LEU A N 1
ATOM 552 C CA . LEU A 1 75 ? 47.573 24.788 49.312 1.00 59.97 75 LEU A CA 1
ATOM 553 C C . LEU A 1 75 ? 48.151 23.398 49.044 1.00 58.74 75 LEU A C 1
ATOM 554 O O . LEU A 1 75 ? 49.368 23.240 48.984 1.00 59.53 75 LEU A O 1
ATOM 559 N N . ILE A 1 76 ? 47.306 22.383 48.887 1.00 56.83 76 ILE A N 1
ATOM 560 C CA . ILE A 1 76 ? 47.845 21.056 48.599 1.00 54.37 76 ILE A CA 1
ATOM 561 C C . ILE A 1 76 ? 47.911 20.832 47.091 1.00 53.04 76 ILE A C 1
ATOM 562 O O . ILE A 1 76 ? 46.911 20.959 46.385 1.00 51.54 76 ILE A O 1
ATOM 567 N N . THR A 1 77 ? 49.103 20.516 46.592 1.00 52.76 77 THR A N 1
ATOM 568 C CA . THR A 1 77 ? 49.275 20.309 45.160 1.00 51.07 77 THR A CA 1
ATOM 569 C C . THR A 1 77 ? 49.759 18.917 44.783 1.00 48.74 77 THR A C 1
ATOM 570 O O . THR A 1 77 ? 50.271 18.166 45.608 1.00 48.84 77 THR A O 1
ATOM 574 N N . MET A 1 78 ? 49.588 18.597 43.508 1.00 48.78 78 MET A N 1
ATOM 575 C CA . MET A 1 78 ? 49.973 17.316 42.930 1.00 48.58 78 MET A CA 1
ATOM 576 C C . MET A 1 78 ? 50.527 17.600 41.532 1.00 45.42 78 MET A C 1
ATOM 577 O O . MET A 1 78 ? 49.982 18.426 40.808 1.00 43.05 78 MET A O 1
ATOM 582 N N . MET A 1 79 ? 51.618 16.935 41.159 1.00 44.24 79 MET A N 1
ATOM 583 C CA . MET A 1 79 ? 52.220 17.163 39.846 1.00 42.12 79 MET A CA 1
ATOM 584 C C . MET A 1 79 ? 52.595 15.874 39.147 1.00 40.75 79 MET A C 1
ATOM 585 O O . MET A 1 79 ? 52.822 14.847 39.783 1.00 41.26 79 MET A O 1
ATOM 590 N N . LYS A 1 80 ? 52.669 15.950 37.824 1.00 39.06 80 LYS A N 1
ATOM 591 C CA . LYS A 1 80 ? 53.026 14.813 36.986 1.00 36.76 80 LYS A CA 1
ATOM 592 C C . LYS A 1 80 ? 53.426 15.294 35.599 1.00 35.90 80 LYS A C 1
ATOM 593 O O . LYS A 1 80 ? 52.734 16.106 34.996 1.00 34.98 80 LYS A O 1
ATOM 599 N N . ARG A 1 81 ? 54.550 14.791 35.105 1.00 35.46 81 ARG A N 1
ATOM 600 C CA . ARG A 1 81 ? 55.036 15.150 33.783 1.00 36.76 81 ARG A CA 1
ATOM 601 C C . ARG A 1 81 ? 54.282 14.357 32.720 1.00 38.73 81 ARG A C 1
ATOM 602 O O . ARG A 1 81 ? 53.804 13.251 32.981 1.00 39.04 81 ARG A O 1
ATOM 610 N N . THR A 1 82 ? 54.183 14.918 31.520 1.00 38.86 82 THR A N 1
ATOM 611 C CA . THR A 1 82 ? 53.470 14.249 30.450 1.00 40.49 82 THR A CA 1
ATOM 612 C C . THR A 1 82 ? 54.074 14.613 29.097 1.00 40.64 82 THR A C 1
ATOM 613 O O . THR A 1 82 ? 55.002 15.408 29.022 1.00 40.39 82 THR A O 1
ATOM 617 N N . SER A 1 83 ? 53.542 14.032 28.031 1.00 42.97 83 SER A N 1
ATOM 618 C CA . SER A 1 83 ? 54.056 14.295 26.694 1.00 48.34 83 SER A CA 1
ATOM 619 C C . SER A 1 83 ? 53.368 15.475 26.025 1.00 50.30 83 SER A C 1
ATOM 620 O O . SER A 1 83 ? 52.238 15.818 26.365 1.00 49.86 83 SER A O 1
ATOM 623 N N . PRO A 1 84 ? 54.034 16.086 25.032 1.00 51.91 84 PRO A N 1
ATOM 624 C CA . PRO A 1 84 ? 53.521 17.238 24.294 1.00 52.46 84 PRO A CA 1
ATOM 625 C C . PRO A 1 84 ? 52.027 17.211 24.110 1.00 54.90 84 PRO A C 1
ATOM 626 O O . PRO A 1 84 ? 51.426 16.150 23.915 1.00 54.29 84 PRO A O 1
ATOM 630 N N . HIS A 1 85 ? 51.451 18.409 24.165 1.00 58.60 85 HIS A N 1
ATOM 631 C CA . HIS A 1 85 ? 50.018 18.640 24.042 1.00 61.83 85 HIS A CA 1
ATOM 632 C C . HIS A 1 85 ? 49.531 18.824 22.600 1.00 63.84 85 HIS A C 1
ATOM 633 O O . HIS A 1 85 ? 49.878 19.803 21.933 1.00 63.73 85 HIS A O 1
ATOM 640 N N . ASP A 1 86 ? 48.717 17.875 22.139 1.00 66.74 86 ASP A N 1
ATOM 641 C CA . ASP A 1 86 ? 48.137 17.890 20.790 1.00 69.97 86 ASP A CA 1
ATOM 642 C C . ASP A 1 86 ? 46.864 18.752 20.826 1.00 71.53 86 ASP A C 1
ATOM 643 O O . ASP A 1 86 ? 45.761 18.260 20.573 1.00 70.60 86 ASP A O 1
ATOM 648 N N . HIS A 1 87 ? 47.039 20.038 21.136 1.00 73.44 87 HIS A N 1
ATOM 649 C CA . HIS A 1 87 ? 45.937 20.996 21.264 1.00 76.10 87 HIS A CA 1
ATOM 650 C C . HIS A 1 87 ? 44.832 20.882 20.218 1.00 76.87 87 HIS A C 1
ATOM 651 O O . HIS A 1 87 ? 44.956 21.399 19.108 1.00 76.91 87 HIS A O 1
ATOM 658 N N . GLN A 1 88 ? 43.737 20.230 20.607 1.00 77.45 88 GLN A N 1
ATOM 659 C CA . GLN A 1 88 ? 42.589 20.008 19.728 1.00 78.07 88 GLN A CA 1
ATOM 660 C C . GLN A 1 88 ? 41.610 21.185 19.658 1.00 77.97 88 GLN A C 1
ATOM 661 O O . GLN A 1 88 ? 41.389 21.896 20.647 1.00 78.45 88 GLN A O 1
ATOM 667 N N . THR A 1 89 ? 41.026 21.381 18.478 1.00 76.20 89 THR A N 1
ATOM 668 C CA . THR A 1 89 ? 40.041 22.437 18.269 1.00 73.63 89 THR A CA 1
ATOM 669 C C . THR A 1 89 ? 38.715 21.734 17.994 1.00 71.29 89 THR A C 1
ATOM 670 O O . THR A 1 89 ? 38.670 20.737 17.272 1.00 71.44 89 THR A O 1
ATOM 674 N N . HIS A 1 90 ? 37.639 22.245 18.580 1.00 68.69 90 HIS A N 1
ATOM 675 C CA . HIS A 1 90 ? 36.327 21.640 18.415 1.00 65.45 90 HIS A CA 1
ATOM 676 C C . HIS A 1 90 ? 35.324 22.552 17.719 1.00 62.88 90 HIS A C 1
ATOM 677 O O . HIS A 1 90 ? 35.120 23.698 18.124 1.00 62.10 90 HIS A O 1
ATOM 684 N N . ALA A 1 91 ? 34.687 22.025 16.679 1.00 58.81 91 ALA A N 1
ATOM 685 C CA . ALA A 1 91 ? 33.712 22.785 15.913 1.00 54.99 91 ALA A CA 1
ATOM 686 C C . ALA A 1 91 ? 32.408 23.076 16.661 1.00 52.72 91 ALA A C 1
ATOM 687 O O . ALA A 1 91 ? 31.783 24.120 16.436 1.00 51.47 91 ALA A O 1
ATOM 689 N N . TYR A 1 92 ? 32.004 22.163 17.547 1.00 48.52 92 TYR A N 1
ATOM 690 C CA . TYR A 1 92 ? 30.761 22.323 18.301 1.00 44.27 92 TYR A CA 1
ATOM 691 C C . TYR A 1 92 ? 30.868 21.972 19.762 1.00 42.58 92 TYR A C 1
ATOM 692 O O . TYR A 1 92 ? 31.680 21.144 20.165 1.00 43.30 92 TYR A O 1
ATOM 701 N N . THR A 1 93 ? 30.002 22.589 20.550 1.00 38.95 93 THR A N 1
ATOM 702 C CA . THR A 1 93 ? 29.918 22.303 21.971 1.00 35.55 93 THR A CA 1
ATOM 703 C C . THR A 1 93 ? 28.518 21.724 22.114 1.00 33.45 93 THR A C 1
ATOM 704 O O . THR A 1 93 ? 27.555 22.320 21.635 1.00 31.90 93 THR A O 1
ATOM 708 N N . VAL A 1 94 ? 28.394 20.557 22.731 1.00 31.16 94 VAL A N 1
ATOM 709 C CA . VAL A 1 94 ? 27.078 19.959 22.877 1.00 30.68 94 VAL A CA 1
ATOM 710 C C . VAL A 1 94 ? 26.667 19.949 24.320 1.00 31.58 94 VAL A C 1
ATOM 711 O O . VAL A 1 94 ? 27.325 19.318 25.152 1.00 33.42 94 VAL A O 1
ATOM 715 N N . GLU A 1 95 ? 25.589 20.651 24.635 1.00 30.74 95 GLU A N 1
ATOM 716 C CA . GLU A 1 95 ? 25.116 20.642 26.008 1.00 30.87 95 GLU A CA 1
ATOM 717 C C . GLU A 1 95 ? 24.049 19.565 26.086 1.00 31.53 95 GLU A C 1
ATOM 718 O O . GLU A 1 95 ? 23.100 19.532 25.297 1.00 27.99 95 GLU A O 1
ATOM 724 N N . VAL A 1 96 ? 24.260 18.649 27.024 1.00 32.88 96 VAL A N 1
ATOM 725 C CA . VAL A 1 96 ? 23.375 17.528 27.243 1.00 33.19 96 VAL A CA 1
ATOM 726 C C . VAL A 1 96 ? 22.630 17.678 28.567 1.00 35.30 96 VAL A C 1
ATOM 727 O O . VAL A 1 96 ? 23.213 18.078 29.578 1.00 36.36 96 VAL A O 1
ATOM 731 N N . TYR A 1 97 ? 21.342 17.365 28.556 1.00 36.22 97 TYR A N 1
ATOM 732 C CA . TYR A 1 97 ? 20.547 17.439 29.764 1.00 37.93 97 TYR A CA 1
ATOM 733 C C . TYR A 1 97 ? 19.643 16.215 29.853 1.00 39.03 97 TYR A C 1
ATOM 734 O O . TYR A 1 97 ? 18.858 15.929 28.948 1.00 39.78 97 TYR A O 1
ATOM 743 N N . VAL A 1 98 ? 19.773 15.496 30.956 1.00 39.92 98 VAL A N 1
ATOM 744 C CA . VAL A 1 98 ? 19.016 14.284 31.196 1.00 42.33 98 VAL A CA 1
ATOM 745 C C . VAL A 1 98 ? 18.244 14.390 32.517 1.00 44.84 98 VAL A C 1
ATOM 746 O O . VAL A 1 98 ? 18.818 14.727 33.551 1.00 43.91 98 VAL A O 1
ATOM 750 N N . GLU A 1 99 ? 16.946 14.104 32.473 1.00 47.78 99 GLU A N 1
ATOM 751 C CA . GLU A 1 99 ? 16.092 14.145 33.661 1.00 50.74 99 GLU A CA 1
ATOM 752 C C . GLU A 1 99 ? 15.444 12.777 33.861 1.00 52.77 99 GLU A C 1
ATOM 753 O O . GLU A 1 99 ? 14.769 12.273 32.969 1.00 52.55 99 GLU A O 1
ATOM 759 N N . SER A 1 100 ? 15.657 12.179 35.028 1.00 56.10 100 SER A N 1
ATOM 760 C CA . SER A 1 100 ? 15.094 10.866 35.332 1.00 60.30 100 SER A CA 1
ATOM 761 C C . SER A 1 100 ? 14.586 10.808 36.772 1.00 62.75 100 SER A C 1
ATOM 762 O O . SER A 1 100 ? 14.871 11.701 37.576 1.00 62.53 100 SER A O 1
ATOM 765 N N . ASP A 1 101 ? 13.819 9.767 37.090 1.00 65.27 101 ASP A N 1
ATOM 766 C CA . ASP A 1 101 ? 13.301 9.598 38.445 1.00 68.32 101 ASP A CA 1
ATOM 767 C C . ASP A 1 101 ? 14.003 8.425 39.115 1.00 69.46 101 ASP A C 1
ATOM 768 O O . ASP A 1 101 ? 13.428 7.720 39.947 1.00 69.61 101 ASP A O 1
ATOM 773 N N . ASP A 1 102 ? 15.259 8.228 38.732 1.00 70.45 102 ASP A N 1
ATOM 774 C CA . ASP A 1 102 ? 16.088 7.167 39.282 1.00 72.25 102 ASP A CA 1
ATOM 775 C C . ASP A 1 102 ? 17.551 7.566 39.205 1.00 72.64 102 ASP A C 1
ATOM 776 O O . ASP A 1 102 ? 17.983 8.177 38.229 1.00 74.08 102 ASP A O 1
ATOM 781 N N . LYS A 1 103 ? 18.312 7.202 40.230 1.00 72.28 103 LYS A N 1
ATOM 782 C CA . LYS A 1 103 ? 19.736 7.524 40.292 1.00 70.90 103 LYS A CA 1
ATOM 783 C C . LYS A 1 103 ? 20.548 6.336 39.756 1.00 69.33 103 LYS A C 1
ATOM 784 O O . LYS A 1 103 ? 21.431 6.495 38.909 1.00 69.33 103 LYS A O 1
ATOM 790 N N . LEU A 1 104 ? 20.208 5.151 40.254 1.00 66.43 104 LEU A N 1
ATOM 791 C CA . LEU A 1 104 ? 20.860 3.886 39.917 1.00 63.38 104 LEU A CA 1
ATOM 792 C C . LEU A 1 104 ? 21.586 3.727 38.579 1.00 59.73 104 LEU A C 1
ATOM 793 O O . LEU A 1 104 ? 20.958 3.567 37.534 1.00 58.80 104 LEU A O 1
ATOM 798 N N . GLY A 1 105 ? 22.919 3.750 38.651 1.00 56.37 105 GLY A N 1
ATOM 799 C CA . GLY A 1 105 ? 23.797 3.584 37.499 1.00 51.85 105 GLY A CA 1
ATOM 800 C C . GLY A 1 105 ? 23.459 4.303 36.206 1.00 50.56 105 GLY A C 1
ATOM 801 O O . GLY A 1 105 ? 23.769 3.823 35.117 1.00 51.27 105 GLY A O 1
ATOM 802 N N . LEU A 1 106 ? 22.840 5.467 36.319 1.00 48.82 106 LEU A N 1
ATOM 803 C CA . LEU A 1 106 ? 22.453 6.231 35.153 1.00 45.55 106 LEU A CA 1
ATOM 804 C C . LEU A 1 106 ? 23.641 7.024 34.618 1.00 45.51 106 LEU A C 1
ATOM 805 O O . LEU A 1 106 ? 23.870 7.078 33.405 1.00 45.87 106 LEU A O 1
ATOM 810 N N . THR A 1 107 ? 24.411 7.621 35.522 1.00 43.24 107 THR A N 1
ATOM 811 C CA . THR A 1 107 ? 25.562 8.408 35.111 1.00 43.15 107 THR A CA 1
ATOM 812 C C . THR A 1 107 ? 26.565 7.661 34.228 1.00 43.46 107 THR A C 1
ATOM 813 O O . THR A 1 107 ? 26.858 8.115 33.125 1.00 43.17 107 THR A O 1
ATOM 817 N N . GLU A 1 108 ? 27.095 6.532 34.690 1.00 43.20 108 GLU A N 1
ATOM 818 C CA . GLU A 1 108 ? 28.061 5.800 33.871 1.00 45.94 108 GLU A CA 1
ATOM 819 C C . GLU A 1 108 ? 27.553 5.594 32.446 1.00 44.00 108 GLU A C 1
ATOM 820 O O . GLU A 1 108 ? 28.334 5.592 31.501 1.00 44.24 108 GLU A O 1
ATOM 826 N N . LYS A 1 109 ? 26.248 5.414 32.290 1.00 42.57 109 LYS A N 1
ATOM 827 C CA . LYS A 1 109 ? 25.684 5.187 30.964 1.00 43.43 109 LYS A CA 1
ATOM 828 C C . LYS A 1 109 ? 26.012 6.302 29.982 1.00 41.16 109 LYS A C 1
ATOM 829 O O . LYS A 1 109 ? 26.427 6.056 28.840 1.00 40.22 109 LYS A O 1
ATOM 835 N N . PHE A 1 110 ? 25.847 7.534 30.433 1.00 37.71 110 PHE A N 1
ATOM 836 C CA . PHE A 1 110 ? 26.101 8.657 29.564 1.00 36.12 110 PHE A CA 1
ATOM 837 C C . PHE A 1 110 ? 27.577 8.978 29.352 1.00 36.11 110 PHE A C 1
ATOM 838 O O . PHE A 1 110 ? 27.971 9.410 28.270 1.00 37.18 110 PHE A O 1
ATOM 846 N N . THR A 1 111 ? 28.409 8.758 30.362 1.00 36.28 111 THR A N 1
ATOM 847 C CA . THR A 1 111 ? 29.826 9.018 30.179 1.00 34.72 111 THR A CA 1
ATOM 848 C C . THR A 1 111 ? 30.336 7.962 29.212 1.00 34.82 111 THR A C 1
ATOM 849 O O . THR A 1 111 ? 31.079 8.270 28.287 1.00 35.42 111 THR A O 1
ATOM 853 N N . GLN A 1 112 ? 29.917 6.719 29.406 1.00 34.86 112 GLN A N 1
ATOM 854 C CA . GLN A 1 112 ? 30.327 5.657 28.497 1.00 35.69 112 GLN A CA 1
ATOM 855 C C . GLN A 1 112 ? 29.860 6.017 27.071 1.00 34.01 112 GLN A C 1
ATOM 856 O O . GLN A 1 112 ? 30.622 5.919 26.109 1.00 32.08 112 GLN A O 1
ATOM 862 N N . PHE A 1 11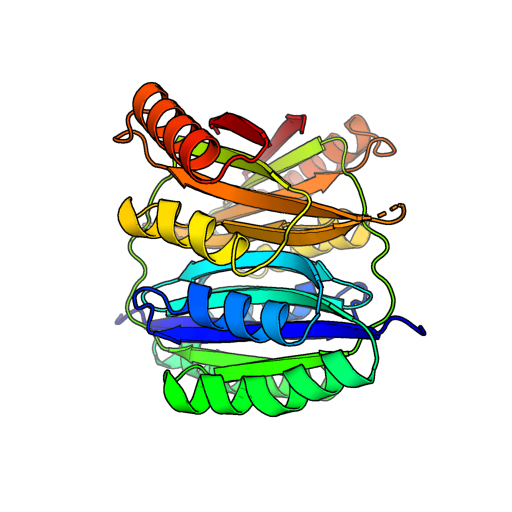3 ? 28.610 6.452 26.946 1.00 32.54 113 PHE A N 1
ATOM 863 C CA . PHE A 1 113 ? 28.068 6.843 25.649 1.00 30.48 113 PHE A CA 1
ATOM 864 C C . PHE A 1 113 ? 29.021 7.766 24.892 1.00 31.24 113 PHE A C 1
ATOM 865 O O . PHE A 1 113 ? 29.247 7.585 23.692 1.00 32.34 113 PHE A O 1
ATOM 873 N N . PHE A 1 114 ? 29.573 8.759 25.587 1.00 30.84 114 PHE A N 1
ATOM 874 C CA . PHE A 1 114 ? 30.475 9.710 24.937 1.00 31.16 114 PHE A CA 1
ATOM 875 C C . PHE A 1 114 ? 31.918 9.216 24.823 1.00 31.21 114 PHE A C 1
ATOM 876 O O . PHE A 1 114 ? 32.582 9.481 23.825 1.00 28.92 114 PHE A O 1
ATOM 884 N N . ALA A 1 115 ? 32.397 8.481 25.824 1.00 32.99 115 ALA A N 1
ATOM 885 C CA . ALA A 1 115 ? 33.751 7.935 25.764 1.00 34.63 115 ALA A CA 1
ATOM 886 C C . ALA A 1 115 ? 33.833 6.979 24.575 1.00 37.52 115 ALA A C 1
ATOM 887 O O . ALA A 1 115 ? 34.752 7.070 23.754 1.00 39.49 115 ALA A O 1
ATOM 889 N N . GLN A 1 116 ? 32.864 6.070 24.482 1.00 36.15 116 GLN A N 1
ATOM 890 C CA . GLN A 1 116 ? 32.827 5.108 23.392 1.00 36.44 116 GLN A CA 1
ATOM 891 C C . GLN A 1 116 ? 32.950 5.794 22.037 1.00 38.38 116 GLN A C 1
ATOM 892 O O . GLN A 1 116 ? 33.661 5.331 21.154 1.00 37.90 116 GLN A O 1
ATOM 898 N N . ARG A 1 117 ? 32.250 6.912 21.881 1.00 40.33 117 ARG A N 1
ATOM 899 C CA . ARG A 1 117 ? 32.255 7.666 20.632 1.00 39.96 117 ARG A CA 1
ATOM 900 C C . ARG A 1 117 ? 33.374 8.693 20.553 1.00 41.39 117 ARG A C 1
ATOM 901 O O . ARG A 1 117 ? 33.358 9.554 19.681 1.00 41.26 117 ARG A O 1
ATOM 909 N N . GLN A 1 118 ? 34.344 8.603 21.458 1.00 43.03 118 GLN A N 1
ATOM 910 C CA . GLN A 1 118 ? 35.471 9.547 21.473 1.00 46.04 118 GLN A CA 1
ATOM 911 C C . GLN A 1 118 ? 35.041 11.018 21.479 1.00 45.30 118 GLN A C 1
ATOM 912 O O . GLN A 1 118 ? 35.626 11.860 20.788 1.00 46.77 118 GLN A O 1
ATOM 918 N N . ILE A 1 119 ? 34.012 11.327 22.254 1.00 43.02 119 ILE A N 1
ATOM 919 C CA . ILE A 1 119 ? 33.540 12.695 22.357 1.00 40.06 119 ILE A CA 1
ATOM 920 C C . ILE A 1 119 ? 33.869 13.104 23.780 1.00 38.64 119 ILE A C 1
ATOM 921 O O . ILE A 1 119 ? 33.312 12.563 24.731 1.00 36.81 119 ILE A O 1
ATOM 926 N N . GLY A 1 120 ? 34.782 14.060 23.913 1.00 37.23 120 GLY A N 1
ATOM 927 C CA . GLY A 1 120 ? 35.209 14.507 25.223 1.00 36.49 120 GLY A CA 1
ATOM 928 C C . GLY A 1 120 ? 34.277 15.406 26.004 1.00 35.14 120 GLY A C 1
ATOM 929 O O . GLY A 1 120 ? 33.602 16.270 25.450 1.00 34.54 120 GLY A O 1
ATOM 930 N N . MET A 1 121 ? 34.266 15.195 27.315 1.00 34.97 121 MET A N 1
ATOM 931 C CA . MET A 1 121 ? 33.445 15.979 28.230 1.00 34.83 121 MET A CA 1
ATOM 932 C C . MET A 1 121 ? 34.281 17.047 28.932 1.00 32.91 121 MET A C 1
ATOM 933 O O . MET A 1 121 ? 35.407 16.788 29.350 1.00 32.36 121 MET A O 1
ATOM 938 N N . ALA A 1 122 ? 33.722 18.246 29.051 1.00 29.88 122 ALA A N 1
ATOM 939 C CA . ALA A 1 122 ? 34.406 19.356 29.693 1.00 29.53 122 ALA A CA 1
ATOM 940 C C . ALA A 1 122 ? 33.894 19.579 31.115 1.00 30.78 122 ALA A C 1
ATOM 941 O O . ALA A 1 122 ? 34.631 20.055 31.979 1.00 30.31 122 ALA A O 1
ATOM 943 N N . SER A 1 123 ? 32.631 19.222 31.347 1.00 30.50 123 SER A N 1
ATOM 944 C CA . SER A 1 123 ? 32.000 19.404 32.644 1.00 30.39 123 SER A CA 1
ATOM 945 C C . SER A 1 123 ? 30.862 18.401 32.822 1.00 33.12 123 SER A C 1
ATOM 946 O O . SER A 1 123 ? 30.226 17.982 31.853 1.00 30.35 123 SER A O 1
ATOM 949 N N . LEU A 1 124 ? 30.607 18.036 34.074 1.00 34.76 124 LEU A N 1
ATOM 950 C CA . LEU A 1 124 ? 29.576 17.063 34.405 1.00 37.02 124 LEU A CA 1
ATOM 951 C C . LEU A 1 124 ? 29.007 17.266 35.792 1.00 37.39 124 LEU A C 1
ATOM 952 O O . LEU A 1 124 ? 29.753 17.429 36.758 1.00 37.94 124 LEU A O 1
ATOM 957 N N . SER A 1 125 ? 27.682 17.234 35.877 1.00 37.51 125 SER A N 1
ATOM 958 C CA . SER A 1 125 ? 26.970 17.337 37.139 1.00 36.56 125 SER A CA 1
ATOM 959 C C . SER A 1 125 ? 25.918 16.245 37.055 1.00 38.75 125 SER A C 1
ATOM 960 O O . SER A 1 125 ? 25.247 16.092 36.030 1.00 38.55 125 SER A O 1
ATOM 963 N N . ALA A 1 126 ? 25.809 15.461 38.122 1.00 40.58 126 ALA A N 1
ATOM 964 C CA . ALA A 1 126 ? 24.852 14.365 38.200 1.00 41.90 126 ALA A CA 1
ATOM 965 C C . ALA A 1 126 ? 24.379 14.357 39.650 1.00 43.86 126 ALA A C 1
ATOM 966 O O . ALA A 1 126 ? 25.050 13.810 40.539 1.00 43.52 126 ALA A O 1
ATOM 968 N N . GLN A 1 127 ? 23.214 14.954 39.877 1.00 45.81 127 GLN A N 1
ATOM 969 C CA . GLN A 1 127 ? 22.680 15.080 41.223 1.00 48.65 127 GLN A CA 1
ATOM 970 C C . GLN A 1 127 ? 21.166 14.935 41.312 1.00 51.97 127 GLN A C 1
ATOM 971 O O . GLN A 1 127 ? 20.460 15.068 40.307 1.00 52.69 127 GLN A O 1
ATOM 977 N N . THR A 1 128 ? 20.676 14.652 42.521 1.00 55.18 128 THR A N 1
ATOM 978 C CA . THR A 1 128 ? 19.237 14.533 42.753 1.00 57.88 128 THR A CA 1
ATOM 979 C C . THR A 1 128 ? 18.780 15.941 43.073 1.00 59.35 128 THR A C 1
ATOM 980 O O . THR A 1 128 ? 19.516 16.714 43.689 1.00 58.75 128 THR A O 1
ATOM 984 N N . ILE A 1 129 ? 17.568 16.269 42.654 1.00 62.10 129 ILE A N 1
ATOM 985 C CA . ILE A 1 129 ? 17.021 17.588 42.898 1.00 65.53 129 ILE A CA 1
ATOM 986 C C . ILE A 1 129 ? 15.700 17.477 43.661 1.00 68.52 129 ILE A C 1
ATOM 987 O O . ILE A 1 129 ? 14.918 16.546 43.431 1.00 68.58 129 ILE A O 1
ATOM 992 N N . SER A 1 130 ? 15.467 18.421 44.577 1.00 71.70 130 SER A N 1
ATOM 993 C CA . SER A 1 130 ? 14.240 18.444 45.385 1.00 73.72 130 SER A CA 1
ATOM 994 C C . SER A 1 130 ? 13.492 19.779 45.244 1.00 74.31 130 SER A C 1
ATOM 995 O O . SER A 1 130 ? 12.257 19.829 45.287 1.00 74.72 130 SER A O 1
ATOM 998 N N . ASN A 1 139 ? 13.045 14.239 43.885 1.00 70.65 139 ASN A N 1
ATOM 999 C CA . ASN A 1 139 ? 13.098 12.830 43.519 1.00 70.00 139 ASN A CA 1
ATOM 1000 C C . ASN A 1 139 ? 13.516 12.653 42.065 1.00 68.74 139 ASN A C 1
ATOM 1001 O O . ASN A 1 139 ? 13.293 11.545 41.477 1.00 69.00 139 ASN A O 1
ATOM 1006 N N . GLN A 1 140 ? 14.139 13.637 41.440 1.00 66.07 140 GLN A N 1
ATOM 1007 C CA . GLN A 1 140 ? 14.592 13.536 40.055 1.00 63.09 140 GLN A CA 1
ATOM 1008 C C . GLN A 1 140 ? 16.102 13.713 39.964 1.00 59.64 140 GLN A C 1
ATOM 1009 O O . GLN A 1 140 ? 16.656 14.698 40.452 1.00 60.35 140 GLN A O 1
ATOM 1015 N N . PHE A 1 141 ? 16.762 12.759 39.328 1.00 55.11 141 PHE A N 1
ATOM 1016 C CA . PHE A 1 141 ? 18.203 12.816 39.173 1.00 52.25 141 PHE A CA 1
ATOM 1017 C C . PHE A 1 141 ? 18.527 13.464 37.833 1.00 49.06 141 PHE A C 1
ATOM 1018 O O . PHE A 1 141 ? 18.199 12.912 36.794 1.00 47.31 141 PHE A O 1
ATOM 1026 N N . HIS A 1 142 ? 19.163 14.631 37.856 1.00 46.36 142 HIS A N 1
ATOM 1027 C CA . HIS A 1 142 ? 19.512 15.319 36.620 1.00 44.55 142 HIS A CA 1
ATOM 1028 C C . HIS A 1 142 ? 20.999 15.236 36.293 1.00 42.78 142 HIS A C 1
ATOM 1029 O O . HIS A 1 142 ? 21.857 15.243 37.175 1.00 41.55 142 HIS A O 1
ATOM 1036 N N . ILE A 1 143 ? 21.284 15.158 34.999 1.00 41.14 143 ILE A N 1
ATOM 1037 C CA . ILE A 1 143 ? 22.643 15.043 34.494 1.00 36.85 143 ILE A CA 1
ATOM 1038 C C . ILE A 1 143 ? 22.873 16.141 33.493 1.00 36.78 143 ILE A C 1
ATOM 1039 O O . ILE A 1 143 ? 22.133 16.244 32.518 1.00 37.25 143 ILE A O 1
ATOM 1044 N N . ALA A 1 144 ? 23.882 16.969 33.732 1.00 35.00 144 ALA A N 1
ATOM 1045 C CA . ALA A 1 144 ? 24.199 18.031 32.791 1.00 34.85 144 ALA A CA 1
ATOM 1046 C C . ALA A 1 144 ? 25.602 17.767 32.275 1.00 34.20 144 ALA A C 1
ATOM 1047 O O . ALA A 1 144 ? 26.549 17.616 33.052 1.00 35.37 144 ALA A O 1
ATOM 1049 N N . ILE A 1 145 ? 25.745 17.696 30.964 1.00 31.64 145 ILE A N 1
ATOM 1050 C CA . ILE A 1 145 ? 27.054 17.443 30.407 1.00 29.31 145 ILE A CA 1
ATOM 1051 C C . ILE A 1 145 ? 27.344 18.385 29.292 1.00 30.13 145 ILE A C 1
ATOM 1052 O O . ILE A 1 145 ? 26.486 18.648 28.452 1.00 32.30 145 ILE A O 1
ATOM 1057 N N . SER A 1 146 ? 28.556 18.915 29.303 1.00 29.31 146 SER A N 1
ATOM 1058 C CA . SER A 1 146 ? 28.999 19.797 28.247 1.00 32.02 146 SER A CA 1
ATOM 1059 C C . SER A 1 146 ? 30.121 19.008 27.573 1.00 31.44 146 SER A C 1
ATOM 1060 O O . SER A 1 146 ? 31.152 18.752 28.185 1.00 31.81 146 SER A O 1
ATOM 1063 N N . ALA A 1 147 ? 29.907 18.601 26.326 1.00 33.33 147 ALA A N 1
ATOM 1064 C CA . ALA A 1 147 ? 30.909 17.814 25.611 1.00 33.61 147 ALA A CA 1
ATOM 1065 C C . ALA A 1 147 ? 31.366 18.506 24.348 1.00 34.75 147 ALA A C 1
ATOM 1066 O O . ALA A 1 147 ? 30.696 19.400 23.831 1.00 37.53 147 ALA A O 1
ATOM 1068 N N . ARG A 1 148 ? 32.512 18.085 23.840 1.00 35.93 148 ARG A N 1
ATOM 1069 C CA . ARG A 1 148 ? 33.034 18.683 22.628 1.00 36.33 148 ARG A CA 1
ATOM 1070 C C . ARG A 1 148 ? 32.970 17.709 21.455 1.00 36.84 148 ARG A C 1
ATOM 1071 O O . ARG A 1 148 ? 33.282 16.517 21.583 1.00 35.64 148 ARG A O 1
ATOM 1079 N N . VAL A 1 149 ? 32.548 18.229 20.311 1.00 37.25 149 VAL A N 1
ATOM 1080 C CA . VAL A 1 149 ? 32.414 17.437 19.109 1.00 39.96 149 VAL A CA 1
ATOM 1081 C C . VAL A 1 149 ? 33.061 18.161 17.940 1.00 41.91 149 VAL A C 1
ATOM 1082 O O . VAL A 1 149 ? 32.639 19.251 17.556 1.00 41.48 149 VAL A O 1
ATOM 1086 N N . ASP A 1 150 ? 34.096 17.559 17.375 1.00 45.98 150 ASP A N 1
ATOM 1087 C CA . ASP A 1 150 ? 34.774 18.167 16.235 1.00 49.63 150 ASP A CA 1
ATOM 1088 C C . ASP A 1 150 ? 33.890 18.039 15.001 1.00 50.10 150 ASP A C 1
ATOM 1089 O O . ASP A 1 150 ? 32.873 17.349 15.025 1.00 50.29 150 ASP A O 1
ATOM 1094 N N . SER A 1 151 ? 34.294 18.692 13.920 1.00 51.63 151 SER A N 1
ATOM 1095 C CA . SER A 1 151 ? 33.529 18.699 12.675 1.00 52.63 151 SER A CA 1
ATOM 1096 C C . SER A 1 151 ? 33.381 17.370 11.928 1.00 52.67 151 SER A C 1
ATOM 1097 O O . SER A 1 151 ? 32.562 17.274 11.017 1.00 53.40 151 SER A O 1
ATOM 1100 N N . GLY A 1 152 ? 34.156 16.351 12.296 1.00 52.50 152 GLY A N 1
ATOM 1101 C CA . GLY A 1 152 ? 34.047 15.074 11.606 1.00 50.91 152 GLY A CA 1
ATOM 1102 C C . GLY A 1 152 ? 32.927 14.212 12.158 1.00 51.40 152 GLY A C 1
ATOM 1103 O O . GLY A 1 152 ? 32.743 13.046 11.781 1.00 51.72 152 GLY A O 1
ATOM 1104 N N . CYS A 1 153 ? 32.164 14.799 13.067 1.00 49.29 153 CYS A N 1
ATOM 1105 C CA . CYS A 1 153 ? 31.061 14.099 13.697 1.00 46.83 153 CYS A CA 1
ATOM 1106 C C . CYS A 1 153 ? 29.775 14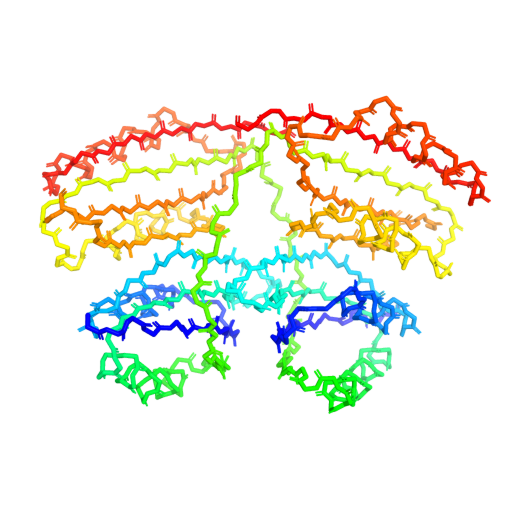.153 12.882 1.00 44.21 153 CYS A C 1
ATOM 1107 O O . CYS A 1 153 ? 29.389 15.215 12.394 1.00 43.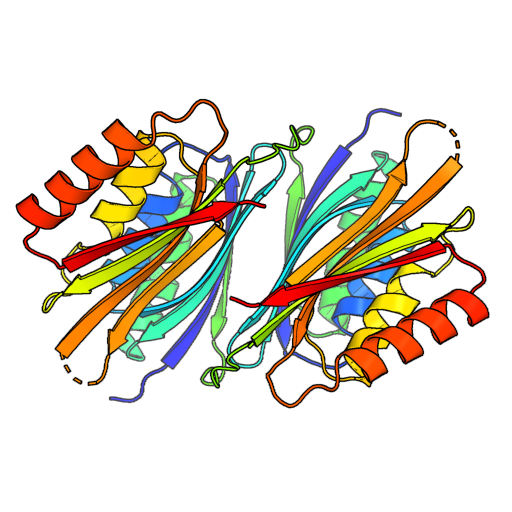63 153 CYS A O 1
ATOM 1110 N N . ASN A 1 154 ? 29.125 13.002 12.729 1.00 41.15 154 ASN A N 1
ATOM 1111 C CA . ASN A 1 154 ? 27.859 12.937 12.008 1.00 39.43 154 ASN A CA 1
ATOM 1112 C C . ASN A 1 154 ? 26.794 13.256 13.062 1.00 37.54 154 ASN A C 1
ATOM 1113 O O . ASN A 1 154 ? 26.395 12.385 13.835 1.00 37.48 154 ASN A O 1
ATOM 1118 N N . LEU A 1 155 ? 26.367 14.516 13.100 1.00 36.75 155 LEU A N 1
ATOM 1119 C CA . LEU A 1 155 ? 25.380 14.992 14.071 1.00 36.28 155 LEU A CA 1
ATOM 1120 C C . LEU A 1 155 ? 24.045 14.248 14.026 1.00 36.79 155 LEU A C 1
ATOM 1121 O O . LEU A 1 155 ? 23.371 14.101 15.050 1.00 37.71 155 LEU A O 1
ATOM 1126 N N . MET A 1 156 ? 23.658 13.776 12.847 1.00 37.03 156 MET A N 1
ATOM 1127 C CA . MET A 1 156 ? 22.400 13.041 12.715 1.00 37.21 156 MET A CA 1
ATOM 1128 C C . MET A 1 156 ? 22.484 11.708 13.457 1.00 35.32 156 MET A C 1
ATOM 1129 O O . MET A 1 156 ? 21.562 11.322 14.166 1.00 34.27 156 MET A O 1
ATOM 1134 N N . GLN A 1 157 ? 23.597 11.005 13.281 1.00 36.12 157 GLN A N 1
ATOM 1135 C CA . GLN A 1 157 ? 23.793 9.726 13.950 1.00 36.45 157 GLN A CA 1
ATOM 1136 C C . GLN A 1 157 ? 23.877 9.940 15.458 1.00 35.97 157 GLN A C 1
ATOM 1137 O O . GLN A 1 157 ? 23.241 9.224 16.243 1.00 36.61 157 GLN A O 1
ATOM 1143 N N . LEU A 1 158 ? 24.669 10.930 15.858 1.00 33.69 158 LEU A N 1
ATOM 1144 C CA . LEU A 1 158 ? 24.830 11.246 17.264 1.00 31.27 158 LEU A CA 1
ATOM 1145 C C . LEU A 1 158 ? 23.472 11.492 17.904 1.00 31.83 158 LEU A C 1
ATOM 1146 O O . LEU A 1 158 ? 23.198 10.991 18.992 1.00 33.57 158 LEU A O 1
ATOM 1151 N N . GLN A 1 159 ? 22.619 12.257 17.227 1.00 32.03 159 GLN A N 1
ATOM 1152 C CA . GLN A 1 159 ? 21.288 12.552 17.743 1.00 32.50 159 GLN A CA 1
ATOM 1153 C C . GLN A 1 159 ? 20.463 11.277 17.855 1.00 35.65 159 GLN A C 1
ATOM 1154 O O . GLN A 1 159 ? 19.810 11.028 18.878 1.00 36.93 159 GLN A O 1
ATOM 1160 N N . GLU A 1 160 ? 20.484 10.466 16.800 1.00 36.45 160 GLU A N 1
ATOM 1161 C CA . GLU A 1 160 ? 19.721 9.227 16.810 1.00 36.52 160 GLU A CA 1
ATOM 1162 C C . GLU A 1 160 ? 20.183 8.295 17.913 1.00 35.65 160 GLU A C 1
ATOM 1163 O O . GLU A 1 160 ? 19.372 7.813 18.700 1.00 36.99 160 GLU A O 1
ATOM 1169 N N . GLU A 1 161 ? 21.481 8.039 17.986 1.00 34.82 161 GLU A N 1
ATOM 1170 C CA . GLU A 1 161 ? 21.966 7.106 18.997 1.00 35.93 161 GLU A CA 1
ATOM 1171 C C . GLU A 1 161 ? 21.685 7.611 20.403 1.00 35.42 161 GLU A C 1
ATOM 1172 O O . GLU A 1 161 ? 21.352 6.823 21.296 1.00 30.94 161 GLU A O 1
ATOM 1178 N N . PHE A 1 162 ? 21.805 8.924 20.590 1.00 34.25 162 PHE A N 1
ATOM 1179 C CA . PHE A 1 162 ? 21.555 9.513 21.888 1.00 34.60 162 PHE A CA 1
ATOM 1180 C C . PHE A 1 162 ? 20.071 9.346 22.260 1.00 36.07 162 PHE A C 1
ATOM 1181 O O . PHE A 1 162 ? 19.726 9.059 23.411 1.00 35.56 162 PHE A O 1
ATOM 1189 N N . ASP A 1 163 ? 19.196 9.534 21.281 1.00 36.67 163 ASP A N 1
ATOM 1190 C CA . ASP A 1 163 ? 17.773 9.372 21.524 1.00 38.76 163 ASP A CA 1
ATOM 1191 C C . ASP A 1 163 ? 17.452 7.914 21.823 1.00 38.44 163 ASP A C 1
ATOM 1192 O O . ASP A 1 163 ? 16.541 7.624 22.596 1.00 40.11 163 ASP A O 1
ATOM 1197 N N . ALA A 1 164 ? 18.194 6.995 21.208 1.00 38.59 164 ALA A N 1
ATOM 1198 C CA . ALA A 1 164 ? 17.974 5.564 21.451 1.00 38.82 164 ALA A CA 1
ATOM 1199 C C . ALA A 1 164 ? 18.463 5.228 22.861 1.00 37.59 164 ALA A C 1
ATOM 1200 O O . ALA A 1 164 ? 17.941 4.332 23.518 1.00 38.18 164 ALA A O 1
ATOM 1202 N N . LEU A 1 165 ? 19.465 5.958 23.329 1.00 37.30 165 LEU A N 1
ATOM 1203 C CA . LEU A 1 165 ? 19.977 5.723 24.671 1.00 38.32 165 LEU A CA 1
ATOM 1204 C C . LEU A 1 165 ? 18.867 6.080 25.653 1.00 38.10 165 LEU A C 1
ATOM 1205 O O . LEU A 1 165 ? 18.455 5.250 26.457 1.00 38.82 165 LEU A O 1
ATOM 121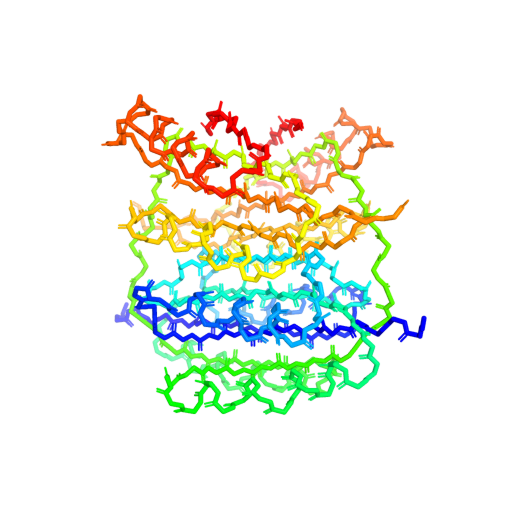0 N N . CYS A 1 166 ? 18.380 7.315 25.559 1.00 37.99 166 CYS A N 1
ATOM 1211 C CA . CYS A 1 166 ? 17.329 7.811 26.434 1.00 38.60 166 CYS A CA 1
ATOM 1212 C C . CYS A 1 166 ? 16.103 6.933 26.391 1.00 38.44 166 CYS A C 1
ATOM 1213 O O . CYS A 1 166 ? 15.478 6.681 27.411 1.00 41.79 166 CYS A O 1
ATOM 1216 N N . THR A 1 167 ? 15.756 6.462 25.204 1.00 39.30 167 THR A N 1
ATOM 1217 C CA . THR A 1 167 ? 14.603 5.595 25.047 1.00 37.77 167 THR A CA 1
ATOM 1218 C C . THR A 1 167 ? 14.835 4.271 25.757 1.00 38.49 167 THR A C 1
ATOM 1219 O O . THR A 1 167 ? 13.943 3.761 26.425 1.00 40.00 167 THR A O 1
ATOM 1223 N N . ALA A 1 168 ? 16.036 3.718 25.638 1.00 38.35 168 ALA A N 1
ATOM 1224 C CA . ALA A 1 168 ? 16.329 2.440 26.291 1.00 40.62 168 ALA A CA 1
ATOM 1225 C C . ALA A 1 168 ? 16.332 2.555 27.811 1.00 41.57 168 ALA A C 1
ATOM 1226 O O . ALA A 1 168 ? 15.939 1.619 28.502 1.00 41.60 168 ALA A O 1
ATOM 1228 N N . LEU A 1 169 ? 16.778 3.705 28.323 1.00 42.36 169 LEU A N 1
ATOM 1229 C CA . LEU A 1 169 ? 16.840 3.948 29.764 1.00 40.85 169 LEU A CA 1
ATOM 1230 C C . LEU A 1 169 ? 15.549 4.584 30.242 1.00 43.02 169 LEU A C 1
ATOM 1231 O O . LEU A 1 169 ? 15.304 4.715 31.448 1.00 44.02 169 LEU A O 1
ATOM 1236 N N . ASP A 1 170 ? 14.728 4.987 29.280 1.00 43.64 170 ASP A N 1
ATOM 1237 C CA . ASP A 1 170 ? 13.456 5.616 29.568 1.00 44.34 170 ASP A CA 1
ATOM 1238 C C . ASP A 1 170 ? 13.649 6.837 30.450 1.00 43.17 170 ASP A C 1
ATOM 1239 O O . ASP A 1 170 ? 13.076 6.932 31.531 1.00 42.72 170 ASP A O 1
ATOM 1244 N N . VAL A 1 171 ? 14.489 7.759 29.987 1.00 43.89 171 VAL A N 1
ATOM 1245 C CA . VAL A 1 171 ? 14.750 9.014 30.693 1.00 41.51 171 VAL A CA 1
ATOM 1246 C C . VAL A 1 171 ? 14.540 10.064 29.628 1.00 40.26 171 VAL A C 1
ATOM 1247 O O . VAL A 1 171 ? 14.420 9.722 28.457 1.00 37.70 171 VAL A O 1
ATOM 1251 N N . GLN A 1 172 ? 14.488 11.331 30.022 1.00 42.64 172 GLN A N 1
ATOM 1252 C CA . GLN A 1 172 ? 14.282 12.418 29.060 1.00 45.58 172 GLN A CA 1
ATOM 1253 C C . GLN A 1 172 ? 15.591 13.156 28.804 1.00 46.05 172 GLN A C 1
ATOM 1254 O O . GLN A 1 172 ? 16.163 13.755 29.713 1.00 47.95 172 GLN A O 1
ATOM 1260 N N . GLY A 1 173 ? 16.064 13.118 27.561 1.00 46.54 173 GLY A N 1
ATOM 1261 C CA . GLY A 1 173 ? 17.329 13.758 27.240 1.00 43.95 173 GLY A CA 1
ATOM 1262 C C . GLY A 1 173 ? 17.267 14.730 26.090 1.00 42.99 173 GLY A C 1
ATOM 1263 O O . GLY A 1 173 ? 16.353 14.687 25.275 1.00 42.30 173 GLY A O 1
ATOM 1264 N N . SER A 1 174 ? 18.233 15.637 26.035 1.00 41.32 174 SER A N 1
ATOM 1265 C CA . SER A 1 174 ? 18.274 16.597 24.952 1.00 39.21 174 SER A CA 1
ATOM 1266 C C . SER A 1 174 ? 19.721 16.971 24.666 1.00 38.36 174 SER A C 1
ATOM 1267 O O . SER A 1 174 ? 20.603 16.752 25.495 1.00 38.83 174 SER A O 1
ATOM 1270 N N . LEU A 1 175 ? 19.958 17.518 23.480 1.00 37.07 175 LEU A N 1
ATOM 1271 C CA . LEU A 1 175 ? 21.288 17.929 23.071 1.00 36.19 175 LEU A CA 1
ATOM 1272 C C . LEU A 1 175 ? 21.148 19.289 22.415 1.00 36.12 175 LEU A C 1
ATOM 1273 O O . LEU A 1 175 ? 20.262 19.499 21.587 1.00 34.89 175 LEU A O 1
ATOM 1278 N N . ASN A 1 176 ? 22.013 20.217 22.801 1.00 34.16 176 ASN A N 1
ATOM 1279 C CA . ASN A 1 176 ? 21.980 21.545 22.227 1.00 32.51 176 ASN A CA 1
ATOM 1280 C C . ASN A 1 176 ? 23.345 21.861 21.612 1.00 32.54 176 ASN A C 1
ATOM 1281 O O . ASN A 1 176 ? 24.345 22.013 22.320 1.00 30.70 176 ASN A O 1
ATOM 1286 N N . PHE A 1 177 ? 23.362 21.941 20.285 1.00 33.12 177 PHE A N 1
ATOM 1287 C CA . PHE A 1 177 ? 24.559 22.212 19.514 1.00 34.83 177 PHE A CA 1
ATOM 1288 C C . PHE A 1 177 ? 24.882 23.696 19.450 1.00 38.63 177 PHE A C 1
ATOM 1289 O O . PHE A 1 177 ? 24.149 24.499 18.848 1.00 39.06 177 PHE A O 1
ATOM 1297 N N . ILE A 1 178 ? 25.996 24.045 20.086 1.00 39.03 178 ILE A N 1
ATOM 1298 C CA . ILE A 1 178 ? 26.468 25.416 20.170 1.00 40.24 178 ILE A CA 1
ATOM 1299 C C . ILE A 1 178 ? 27.807 25.538 19.444 1.00 42.48 178 ILE A C 1
ATOM 1300 O O . ILE A 1 178 ? 28.735 24.784 19.705 1.00 43.63 178 ILE A O 1
ATOM 1305 N N . LYS A 1 179 ? 27.895 26.485 18.524 1.00 46.21 179 LYS A N 1
ATOM 1306 C CA . LYS A 1 179 ? 29.114 26.700 17.758 1.00 50.28 179 LYS A CA 1
ATOM 1307 C C . LYS A 1 179 ? 30.105 27.522 18.576 1.00 53.10 179 LYS A C 1
ATOM 1308 O O . LYS A 1 179 ? 29.722 28.471 19.258 1.00 53.31 179 LYS A O 1
ATOM 1314 N N . ASN A 1 180 ? 31.380 27.155 18.509 1.00 56.93 180 ASN A N 1
ATOM 1315 C CA . ASN A 1 180 ? 32.404 27.873 19.251 1.00 59.67 180 ASN A CA 1
ATOM 1316 C C . ASN A 1 180 ? 33.151 28.881 18.390 1.00 60.92 180 ASN A C 1
ATOM 1317 O O . ASN A 1 180 ? 32.961 28.851 17.150 1.00 61.18 180 ASN A O 1
ATOM 1322 N N . SER B 1 2 ? 19.346 14.377 55.980 1.00 73.51 2 SER B N 1
ATOM 1323 C CA . SER B 1 2 ? 20.636 14.175 56.702 1.00 73.53 2 SER B CA 1
ATOM 1324 C C . SER B 1 2 ? 21.540 15.394 56.539 1.00 72.67 2 SER B C 1
ATOM 1325 O O . SER B 1 2 ? 21.169 16.379 55.890 1.00 73.38 2 SER B O 1
ATOM 1328 N N . LEU B 1 3 ? 22.723 15.318 57.142 1.00 70.41 3 LEU B N 1
ATOM 1329 C CA . LEU B 1 3 ? 23.707 16.388 57.064 1.00 67.76 3 LEU B CA 1
ATOM 1330 C C . LEU B 1 3 ? 24.504 16.155 55.787 1.00 66.12 3 LEU B C 1
ATOM 1331 O O . LEU B 1 3 ? 25.412 15.320 55.758 1.00 66.02 3 LEU B O 1
ATOM 1336 N N . THR B 1 4 ? 24.149 16.874 54.726 1.00 64.10 4 THR B N 1
ATOM 1337 C CA . THR B 1 4 ? 24.837 16.722 53.445 1.00 63.52 4 THR B CA 1
ATOM 1338 C C . THR B 1 4 ? 26.234 17.354 53.441 1.00 61.31 4 THR B C 1
ATOM 1339 O O . THR B 1 4 ? 26.376 18.576 53.528 1.00 61.74 4 THR B O 1
ATOM 1343 N N . GLN B 1 5 ? 27.256 16.502 53.347 1.00 57.45 5 GLN B N 1
ATOM 1344 C CA . GLN B 1 5 ? 28.653 16.939 53.344 1.00 55.53 5 GLN B CA 1
ATOM 1345 C C . GLN B 1 5 ? 29.268 17.030 51.932 1.00 53.67 5 GLN B C 1
ATOM 1346 O O . GLN B 1 5 ? 29.016 16.184 51.069 1.00 52.73 5 GLN B O 1
ATOM 1352 N N . HIS B 1 6 ? 30.079 18.061 51.711 1.00 51.19 6 HIS B N 1
ATOM 1353 C CA . HIS B 1 6 ? 30.712 18.284 50.418 1.00 49.19 6 HIS B CA 1
ATOM 1354 C C . HIS B 1 6 ? 32.184 17.930 50.428 1.00 48.14 6 HIS B C 1
ATOM 1355 O O . HIS B 1 6 ? 32.873 18.136 51.423 1.00 49.79 6 HIS B O 1
ATOM 1362 N N . LEU B 1 7 ? 32.663 17.420 49.298 1.00 45.61 7 LEU B N 1
ATOM 1363 C CA . LEU B 1 7 ? 34.058 17.029 49.149 1.00 43.40 7 LEU B CA 1
ATOM 1364 C C . LEU B 1 7 ? 34.570 17.502 47.794 1.00 42.82 7 LEU B C 1
ATOM 1365 O O . LEU B 1 7 ? 33.811 17.575 46.822 1.00 41.84 7 LEU B O 1
ATOM 1370 N N . VAL B 1 8 ? 35.856 17.830 47.738 1.00 41.00 8 VAL B N 1
ATOM 1371 C CA . VAL B 1 8 ? 36.476 18.278 46.503 1.00 39.43 8 VAL B CA 1
ATOM 1372 C C . VAL B 1 8 ? 37.478 17.230 46.062 1.00 40.15 8 VAL B C 1
ATOM 1373 O O . VAL B 1 8 ? 38.323 16.798 46.844 1.00 39.39 8 VAL B O 1
ATOM 1377 N N . ILE B 1 9 ? 37.383 16.820 44.806 1.00 40.69 9 ILE B N 1
ATOM 1378 C CA . ILE B 1 9 ? 38.285 15.807 44.286 1.00 42.13 9 ILE B CA 1
ATOM 1379 C C . ILE B 1 9 ? 39.167 16.290 43.134 1.00 41.59 9 ILE B C 1
ATOM 1380 O O . ILE B 1 9 ? 38.726 17.018 42.245 1.00 40.98 9 ILE B O 1
ATOM 1385 N N . THR B 1 10 ? 40.422 15.865 43.175 1.00 41.31 10 THR B N 1
ATOM 1386 C CA . THR B 1 10 ? 41.393 16.193 42.156 1.00 42.41 10 THR B CA 1
ATOM 1387 C C . THR B 1 10 ? 42.006 14.876 41.704 1.00 42.23 10 THR B C 1
ATOM 1388 O O . THR B 1 10 ? 42.359 14.038 42.528 1.00 42.48 10 THR B O 1
ATOM 1392 N N . ALA B 1 11 ? 42.139 14.694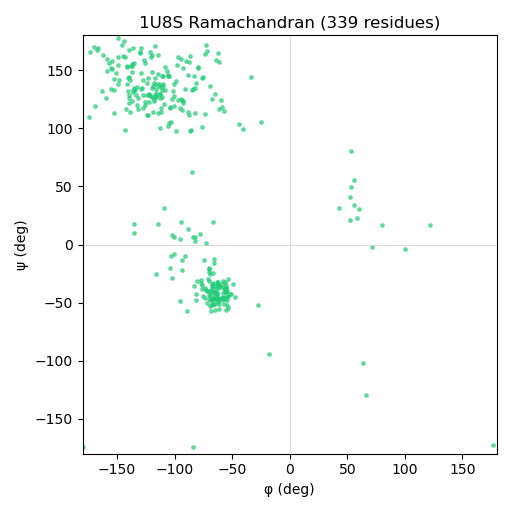 40.396 1.00 41.97 11 ALA B N 1
ATOM 1393 C CA . ALA B 1 11 ? 42.714 13.462 39.876 1.00 41.73 11 ALA B CA 1
ATOM 1394 C C . ALA B 1 11 ? 43.493 13.653 38.580 1.00 41.42 11 ALA B C 1
ATOM 1395 O O . ALA B 1 11 ? 43.107 14.432 37.714 1.00 40.40 11 ALA B O 1
ATOM 1397 N N . VAL B 1 12 ? 44.601 12.933 38.460 1.00 42.28 12 VAL B N 1
ATOM 1398 C CA . VAL B 1 12 ? 45.438 13.002 37.272 1.00 43.16 12 VAL B CA 1
ATOM 1399 C C . VAL B 1 12 ? 45.884 11.591 36.962 1.00 45.40 12 VAL B C 1
ATOM 1400 O O . VAL B 1 12 ? 46.435 10.900 37.816 1.00 46.86 12 VAL B O 1
ATOM 1404 N N . GLY B 1 13 ? 45.634 11.158 35.736 1.00 47.98 13 GLY B N 1
ATOM 1405 C CA . GLY B 1 13 ? 46.024 9.820 35.347 1.00 49.25 13 GLY B CA 1
ATOM 1406 C C . GLY B 1 13 ? 46.180 9.711 33.849 1.00 50.50 13 GLY B C 1
ATOM 1407 O O . GLY B 1 13 ? 45.608 10.496 33.082 1.00 51.00 13 GLY B O 1
ATOM 1408 N N . THR B 1 14 ? 46.975 8.740 33.426 1.00 50.55 14 THR B N 1
ATOM 1409 C CA . THR B 1 14 ? 47.185 8.532 32.012 1.00 50.26 14 THR B CA 1
ATOM 1410 C C . THR B 1 14 ? 45.815 8.270 31.412 1.00 50.28 14 THR B C 1
ATOM 1411 O O . THR B 1 14 ? 45.132 7.308 31.779 1.00 47.13 14 THR B O 1
ATOM 1415 N N . ASP B 1 15 ? 45.416 9.146 30.499 1.00 50.76 15 ASP B N 1
ATOM 1416 C CA . ASP B 1 15 ? 44.130 9.028 29.842 1.00 54.40 15 ASP B CA 1
ATOM 1417 C C . ASP B 1 15 ? 43.973 7.718 29.079 1.00 55.74 15 ASP B C 1
ATOM 1418 O O . ASP B 1 15 ? 44.776 7.376 28.215 1.00 55.87 15 ASP B O 1
ATOM 1423 N N . ARG B 1 16 ? 42.921 6.992 29.426 1.00 58.34 16 ARG B N 1
ATOM 1424 C CA . ARG B 1 16 ? 42.587 5.720 28.810 1.00 61.18 16 ARG B CA 1
ATOM 1425 C C . ARG B 1 16 ? 41.063 5.681 28.689 1.00 62.38 16 ARG B C 1
ATOM 1426 O O . ARG B 1 16 ? 40.351 6.306 29.479 1.00 62.56 16 ARG B O 1
ATOM 1434 N N . PRO B 1 17 ? 40.546 4.937 27.704 1.00 62.91 17 PRO B N 1
ATOM 1435 C CA . PRO B 1 17 ? 39.116 4.782 27.427 1.00 61.78 17 PRO B CA 1
ATOM 1436 C C . PRO B 1 17 ? 38.095 4.923 28.561 1.00 60.81 17 PRO B C 1
ATOM 1437 O O . PRO B 1 17 ? 37.147 5.703 28.435 1.00 60.52 17 PRO B O 1
ATOM 1441 N N . GLY B 1 18 ? 38.270 4.198 29.662 1.00 59.75 18 GLY B N 1
ATOM 1442 C CA . GLY B 1 18 ? 37.283 4.294 30.730 1.00 59.75 18 GLY B CA 1
ATOM 1443 C C . GLY B 1 18 ? 37.675 4.878 32.078 1.00 59.72 18 GLY B C 1
ATOM 1444 O O . GLY B 1 18 ? 36.964 4.690 33.068 1.00 58.54 18 GLY B O 1
ATOM 1445 N N . ILE B 1 19 ? 38.785 5.603 32.133 1.00 59.89 19 ILE B N 1
ATOM 1446 C CA . ILE B 1 19 ? 39.224 6.177 33.396 1.00 60.27 19 ILE B CA 1
ATOM 1447 C C . ILE B 1 19 ? 38.140 7.051 34.031 1.00 59.74 19 ILE B C 1
ATOM 1448 O O . ILE B 1 19 ? 37.861 6.929 35.225 1.00 60.50 19 ILE B O 1
ATOM 1453 N N . CYS B 1 20 ? 37.511 7.909 33.230 1.00 58.74 20 CYS B N 1
ATOM 1454 C CA . CYS B 1 20 ? 36.461 8.799 33.724 1.00 57.80 20 CYS B CA 1
ATOM 1455 C C . CYS B 1 20 ? 35.167 8.059 34.086 1.00 57.93 20 CYS B C 1
ATOM 1456 O O . CYS B 1 20 ? 34.340 8.576 34.830 1.00 57.50 20 CYS B O 1
ATOM 1459 N N . ASN B 1 21 ? 34.985 6.854 33.555 1.00 58.91 21 ASN B N 1
ATOM 1460 C CA . ASN B 1 21 ? 33.799 6.064 33.870 1.00 59.56 21 ASN B CA 1
ATOM 1461 C C . ASN B 1 21 ? 33.860 5.640 35.327 1.00 59.28 21 ASN B C 1
ATOM 1462 O O . ASN B 1 21 ? 32.962 5.927 36.112 1.00 60.25 21 ASN B O 1
ATOM 1467 N N . GLU B 1 22 ? 34.941 4.957 35.677 1.00 58.69 22 GLU B N 1
ATOM 1468 C CA . GLU B 1 22 ? 35.141 4.458 37.029 1.00 58.42 22 GLU B CA 1
ATOM 1469 C C . GLU B 1 22 ? 35.056 5.559 38.071 1.00 57.26 22 GLU B C 1
ATOM 1470 O O . GLU B 1 22 ? 34.519 5.350 39.159 1.00 56.85 22 GLU B O 1
ATOM 1476 N N . VAL B 1 23 ? 35.577 6.735 37.741 1.00 56.28 23 VAL B N 1
ATOM 1477 C CA . VAL B 1 23 ? 35.544 7.844 38.681 1.00 54.50 23 VAL B CA 1
ATOM 1478 C C . VAL B 1 23 ? 34.123 8.247 39.035 1.00 53.74 23 VAL B C 1
ATOM 1479 O O . VAL B 1 23 ? 33.757 8.268 40.210 1.00 53.15 23 VAL B O 1
ATOM 1483 N N . VAL B 1 24 ? 33.313 8.565 38.034 1.00 53.27 24 VAL B N 1
ATOM 1484 C CA . VAL B 1 24 ? 31.935 8.960 38.314 1.00 55.02 24 VAL B CA 1
ATOM 1485 C C . VAL B 1 24 ? 31.156 7.744 38.789 1.00 55.68 24 VAL B C 1
ATOM 1486 O O . VAL B 1 24 ? 30.143 7.863 39.480 1.00 56.39 24 VAL B O 1
ATOM 1490 N N . ARG B 1 25 ? 31.647 6.573 38.403 1.00 56.21 25 ARG B N 1
ATOM 1491 C CA . ARG B 1 25 ? 31.023 5.307 38.759 1.00 56.15 25 ARG B CA 1
ATOM 1492 C C . ARG B 1 25 ? 31.164 5.096 40.257 1.00 53.89 25 ARG B C 1
ATOM 1493 O O . ARG B 1 25 ? 30.191 4.831 40.962 1.00 52.94 25 ARG B O 1
ATOM 1501 N N . LEU B 1 26 ? 32.394 5.232 40.728 1.00 52.06 26 LEU B N 1
ATOM 1502 C CA . LEU B 1 26 ? 32.715 5.061 42.133 1.00 51.48 26 LEU B CA 1
ATOM 1503 C C . LEU B 1 26 ? 31.989 6.109 42.972 1.00 52.08 26 LEU B C 1
ATOM 1504 O O . LEU B 1 26 ? 31.454 5.805 44.040 1.00 52.76 26 LEU B O 1
ATOM 1509 N N . VAL B 1 27 ? 31.961 7.340 42.472 1.00 52.10 27 VAL B N 1
ATOM 1510 C CA . VAL B 1 27 ? 31.309 8.444 43.171 1.00 53.16 27 VAL B CA 1
ATOM 1511 C C . VAL B 1 27 ? 29.788 8.318 43.253 1.00 54.38 27 VAL B C 1
ATOM 1512 O O . VAL B 1 27 ? 29.207 8.428 44.341 1.00 55.51 27 VAL B O 1
ATOM 1516 N N . THR B 1 28 ? 29.141 8.100 42.112 1.00 56.09 28 THR B N 1
ATOM 1517 C CA . THR B 1 28 ? 27.687 7.976 42.091 1.00 57.97 28 THR B CA 1
ATOM 1518 C C . THR B 1 28 ? 27.245 6.702 42.796 1.00 59.18 28 THR B C 1
ATOM 1519 O O . THR B 1 28 ? 26.248 6.709 43.520 1.00 59.35 28 THR B O 1
ATOM 1523 N N . GLN B 1 29 ? 27.995 5.618 42.586 1.00 60.27 29 GLN B N 1
ATOM 1524 C CA . GLN B 1 29 ? 27.691 4.330 43.214 1.00 61.40 29 GLN B CA 1
ATOM 1525 C C . GLN B 1 29 ? 28.013 4.337 44.716 1.00 61.61 29 GLN B C 1
ATOM 1526 O O . GLN B 1 29 ? 27.842 3.327 45.401 1.00 62.75 29 GLN B O 1
ATOM 1532 N N . ALA B 1 30 ? 28.480 5.478 45.218 1.00 60.63 30 ALA B N 1
ATOM 1533 C CA . ALA B 1 30 ? 28.805 5.626 46.634 1.00 59.14 30 ALA B CA 1
ATOM 1534 C C . ALA B 1 30 ? 27.670 6.359 47.345 1.00 58.34 30 ALA B C 1
ATOM 1535 O O . ALA B 1 30 ? 27.663 6.477 48.571 1.00 58.40 30 ALA B O 1
ATOM 1537 N N . GLY B 1 31 ? 26.716 6.856 46.561 1.00 57.72 31 GLY B N 1
ATOM 1538 C CA . GLY B 1 31 ? 25.579 7.567 47.117 1.00 56.16 31 GLY B CA 1
ATOM 1539 C C . GLY B 1 31 ? 25.699 9.076 47.026 1.00 55.69 31 GLY B C 1
ATOM 1540 O O . GLY B 1 31 ? 24.773 9.805 47.382 1.00 56.05 31 GLY B O 1
ATOM 1541 N N . CYS B 1 32 ? 26.838 9.553 46.539 1.00 54.55 32 CYS B N 1
ATOM 1542 C CA . CYS B 1 32 ? 27.057 10.983 46.431 1.00 52.61 32 CYS B CA 1
ATOM 1543 C C . CYS B 1 32 ? 26.529 11.594 45.142 1.00 51.42 32 CYS B C 1
ATOM 1544 O O . CYS B 1 32 ? 26.264 10.902 44.161 1.00 51.93 32 CYS B O 1
ATOM 1547 N N . ASN B 1 33 ? 26.369 12.909 45.167 1.00 49.47 33 ASN B N 1
ATOM 1548 C CA . ASN B 1 33 ? 25.897 13.651 44.019 1.00 49.00 33 ASN B CA 1
ATOM 1549 C C . ASN B 1 33 ? 27.085 14.401 43.468 1.00 49.60 33 ASN B C 1
ATOM 1550 O O . ASN B 1 33 ? 27.998 14.759 44.214 1.00 50.29 33 ASN B O 1
ATOM 1555 N N . ILE B 1 34 ? 27.088 14.625 42.159 1.00 47.72 34 ILE B N 1
ATOM 1556 C CA . ILE B 1 34 ? 28.159 15.381 41.544 1.00 45.38 34 ILE B CA 1
ATOM 1557 C C . ILE B 1 34 ? 27.582 16.767 41.287 1.00 45.05 34 ILE B C 1
ATOM 1558 O O . ILE B 1 34 ? 26.755 16.950 40.389 1.00 44.54 34 ILE B O 1
ATOM 1563 N N . ILE B 1 35 ? 28.004 17.729 42.105 1.00 43.34 35 ILE B N 1
ATOM 1564 C CA . ILE B 1 35 ? 27.543 19.109 41.991 1.00 41.59 35 ILE B CA 1
ATOM 1565 C C . ILE B 1 35 ? 28.043 19.752 40.706 1.00 41.26 35 ILE B C 1
ATOM 1566 O O . ILE B 1 35 ? 27.282 20.397 39.973 1.00 40.83 35 ILE B O 1
ATOM 1571 N N . ASP B 1 36 ? 29.334 19.575 40.444 1.00 39.08 36 ASP B N 1
ATOM 1572 C CA . ASP B 1 36 ? 29.955 20.152 39.265 1.00 37.64 36 ASP B CA 1
ATOM 1573 C C . ASP B 1 36 ? 31.325 19.535 39.068 1.00 35.65 36 ASP B C 1
ATOM 1574 O O . ASP B 1 36 ? 31.834 18.863 39.960 1.00 36.03 36 ASP B O 1
ATOM 1579 N N . SER B 1 37 ? 31.926 19.758 37.905 1.00 32.52 37 SER B N 1
ATOM 1580 C CA . SER B 1 37 ? 33.240 19.199 37.635 1.00 31.92 37 SER B CA 1
ATOM 1581 C C . SER B 1 37 ? 33.854 19.846 36.419 1.00 32.46 37 SER B C 1
ATOM 1582 O O . SER B 1 37 ? 33.186 20.569 35.681 1.00 33.60 37 SER B O 1
ATOM 1585 N N . ARG B 1 38 ? 35.137 19.577 36.220 1.00 31.48 38 ARG B N 1
ATOM 1586 C CA . ARG B 1 38 ? 35.872 20.084 35.074 1.00 30.44 38 ARG B CA 1
ATOM 1587 C C . ARG B 1 38 ? 36.761 18.942 34.609 1.00 33.01 38 ARG B C 1
ATOM 1588 O O . ARG B 1 38 ? 37.492 18.319 35.400 1.00 30.46 38 ARG B O 1
ATOM 1596 N N . ILE B 1 39 ? 36.675 18.664 33.316 1.00 32.73 39 ILE B N 1
ATOM 1597 C CA . ILE B 1 39 ? 37.444 17.602 32.717 1.00 33.90 39 ILE B CA 1
ATOM 1598 C C . ILE B 1 39 ? 38.295 18.186 31.606 1.00 33.83 39 ILE B C 1
ATOM 1599 O O . ILE B 1 39 ? 37.806 18.893 30.724 1.00 33.45 39 ILE B O 1
ATOM 1604 N N . ALA B 1 40 ? 39.580 17.893 31.656 1.00 34.69 40 ALA B N 1
ATOM 1605 C CA . ALA B 1 40 ? 40.493 18.397 30.648 1.00 36.74 40 ALA B CA 1
ATOM 1606 C C . ALA B 1 40 ? 41.489 17.316 30.294 1.00 37.00 40 ALA B C 1
ATOM 1607 O O . ALA B 1 40 ? 41.903 16.536 31.147 1.00 38.09 40 ALA B O 1
ATOM 1609 N N . MET B 1 41 ? 41.850 17.266 29.021 1.00 40.67 41 MET B N 1
ATOM 1610 C CA . MET B 1 41 ? 42.831 16.313 28.535 1.00 43.07 41 MET B CA 1
ATOM 1611 C C . MET B 1 41 ? 44.086 17.130 28.283 1.00 41.42 41 MET B C 1
ATOM 1612 O O . MET B 1 41 ? 44.163 17.845 27.293 1.00 41.68 41 MET B O 1
ATOM 1617 N N . PHE B 1 42 ? 45.048 17.054 29.201 1.00 41.39 42 PHE B N 1
ATOM 1618 C CA . PHE B 1 42 ? 46.314 17.784 29.069 1.00 41.05 42 PHE B CA 1
ATOM 1619 C C . PHE B 1 42 ? 47.427 16.805 28.773 1.00 41.91 42 PHE B C 1
ATOM 1620 O O . PHE B 1 42 ? 47.701 15.905 29.577 1.00 42.97 42 PHE B O 1
ATOM 1628 N N . GLY B 1 43 ? 48.096 16.996 27.641 1.00 42.04 43 GLY B N 1
ATOM 1629 C CA . GLY B 1 43 ? 49.155 16.079 27.264 1.00 42.22 43 GLY B CA 1
ATOM 1630 C C . GLY B 1 43 ? 48.487 14.747 26.982 1.00 43.98 43 GLY B C 1
ATOM 1631 O O . GLY B 1 43 ? 47.509 14.683 26.227 1.00 43.52 43 GLY B O 1
ATOM 1632 N N . LYS B 1 44 ? 48.997 13.681 27.588 1.00 43.68 44 LYS B N 1
ATOM 1633 C CA . LYS B 1 44 ? 48.401 12.363 27.403 1.00 43.47 44 LYS B CA 1
ATOM 1634 C C . LYS B 1 44 ? 47.588 12.069 28.666 1.00 43.01 44 LYS B C 1
ATOM 1635 O O . LYS B 1 44 ? 47.064 10.967 28.834 1.00 43.65 44 LYS B O 1
ATOM 1641 N N . GLU B 1 45 ? 47.462 13.078 29.530 1.00 39.55 45 GLU B N 1
ATOM 1642 C CA . GLU B 1 45 ? 46.762 12.936 30.805 1.00 38.96 45 GLU B CA 1
ATOM 1643 C C . GLU B 1 45 ? 45.276 13.291 30.874 1.00 39.26 45 GLU B C 1
ATOM 1644 O O . GLU B 1 45 ? 44.764 14.138 30.134 1.00 38.96 45 GLU B O 1
ATOM 1650 N N . PHE B 1 46 ? 44.603 12.632 31.806 1.00 39.04 46 PHE B N 1
ATOM 1651 C CA . PHE B 1 46 ? 43.191 12.852 32.077 1.00 39.18 46 PHE B CA 1
ATOM 1652 C C . PHE B 1 46 ? 43.211 13.673 33.370 1.00 38.29 46 PHE B C 1
ATOM 1653 O O . PHE B 1 46 ? 43.736 13.214 34.384 1.00 37.82 46 PHE B O 1
ATOM 1661 N N . THR B 1 47 ? 42.686 14.894 33.332 1.00 37.08 47 THR B N 1
ATOM 1662 C CA . THR B 1 47 ? 42.671 15.727 34.534 1.00 36.78 47 THR B CA 1
ATOM 1663 C C . THR B 1 47 ? 41.238 16.063 34.902 1.00 35.87 47 THR B C 1
ATOM 1664 O O . THR B 1 47 ? 40.437 16.450 34.040 1.00 36.85 47 THR B O 1
ATOM 1668 N N . LEU B 1 48 ? 40.934 15.937 36.190 1.00 33.87 48 LEU B N 1
ATOM 1669 C CA . LEU B 1 48 ? 39.591 16.178 36.705 1.00 32.49 48 LEU B CA 1
ATOM 1670 C C . LEU B 1 48 ? 39.465 16.987 38.011 1.00 32.89 48 LEU B C 1
ATOM 1671 O O . LEU B 1 48 ? 40.143 16.707 39.001 1.00 29.94 48 LEU B O 1
ATOM 1676 N N . LEU B 1 49 ? 38.588 17.991 37.997 1.00 33.76 49 LEU B N 1
ATOM 1677 C CA . LEU B 1 49 ? 38.298 18.782 39.192 1.00 34.24 49 LEU B CA 1
ATOM 1678 C C . LEU B 1 49 ? 36.882 18.368 39.494 1.00 34.04 49 LEU B C 1
ATOM 1679 O O . LEU B 1 49 ? 36.065 18.325 38.584 1.00 35.04 49 LEU B O 1
ATOM 1684 N N . MET B 1 50 ? 36.575 18.048 40.743 1.00 35.23 50 MET B N 1
ATOM 1685 C CA . MET B 1 50 ? 35.208 17.642 41.032 1.00 37.30 50 MET B CA 1
ATOM 1686 C C . MET B 1 50 ? 34.762 17.973 42.446 1.00 38.13 50 MET B C 1
ATOM 1687 O O . MET B 1 50 ? 35.560 17.977 43.377 1.00 39.96 50 MET B O 1
ATOM 1692 N N . LEU B 1 51 ? 33.473 18.267 42.579 1.00 38.33 51 LEU B N 1
ATOM 1693 C CA . LEU B 1 51 ? 32.848 18.610 43.852 1.00 38.62 51 LEU B CA 1
ATOM 1694 C C . LEU B 1 51 ? 31.633 17.718 44.047 1.00 38.30 51 LEU B C 1
ATOM 1695 O O . LEU B 1 51 ? 30.683 17.772 43.274 1.00 37.19 51 LEU B O 1
ATOM 1700 N N . ILE B 1 52 ? 31.662 16.899 45.086 1.00 38.96 52 ILE B N 1
ATOM 1701 C CA . ILE B 1 52 ? 30.556 15.999 45.339 1.00 41.09 52 ILE B CA 1
ATOM 1702 C C . ILE B 1 52 ? 29.988 16.273 46.718 1.00 43.00 52 ILE B C 1
ATOM 1703 O O . ILE B 1 52 ? 30.605 16.951 47.531 1.00 41.91 52 ILE B O 1
ATOM 1708 N N . SER B 1 53 ? 28.798 15.746 46.970 1.00 46.20 53 SER B N 1
ATOM 1709 C CA . SER B 1 53 ? 28.145 15.913 48.256 1.00 47.39 53 SER B CA 1
ATOM 1710 C C . SER B 1 53 ? 27.467 14.592 48.593 1.00 48.97 53 SER B C 1
ATOM 1711 O O . SER B 1 53 ? 27.126 13.817 47.704 1.00 48.99 53 SER B O 1
ATOM 1714 N N . GLY B 1 54 ? 27.286 14.334 49.880 1.00 51.69 54 GLY B N 1
ATOM 1715 C CA . GLY B 1 54 ? 26.637 13.108 50.301 1.00 53.62 54 GLY B CA 1
ATOM 1716 C C . GLY B 1 54 ? 26.561 13.086 51.808 1.00 54.94 54 GLY B C 1
ATOM 1717 O O . GLY B 1 54 ? 26.903 14.068 52.464 1.00 54.89 54 GLY B O 1
ATOM 1718 N N . SER B 1 55 ? 26.106 11.975 52.367 1.00 56.08 55 SER B N 1
ATOM 1719 C CA . SER B 1 55 ? 26.016 11.869 53.815 1.00 57.86 55 SER B CA 1
ATOM 1720 C C . SER B 1 55 ? 27.445 11.744 54.324 1.00 59.14 55 SER B C 1
ATOM 1721 O O . SER B 1 55 ? 28.370 11.505 53.543 1.00 58.47 55 SER B O 1
ATOM 1724 N N . PRO B 1 56 ? 27.651 11.917 55.637 1.00 60.34 56 PRO B N 1
ATOM 1725 C CA . PRO B 1 56 ? 29.013 11.794 56.152 1.00 60.56 56 PRO B CA 1
ATOM 1726 C C . PRO B 1 56 ? 29.481 10.363 55.916 1.00 60.60 56 PRO B C 1
ATOM 1727 O O . PRO B 1 56 ? 30.661 10.102 55.673 1.00 60.47 56 PRO B O 1
ATOM 1731 N N . SER B 1 57 ? 28.533 9.435 55.969 1.00 61.09 57 SER B N 1
ATOM 1732 C CA . SER B 1 57 ? 28.840 8.027 55.754 1.00 61.01 57 SER B CA 1
ATOM 1733 C C . SER B 1 57 ? 29.294 7.786 54.308 1.00 59.16 57 SER B C 1
ATOM 1734 O O . SER B 1 57 ? 30.345 7.179 54.069 1.00 58.84 57 SER B O 1
ATOM 173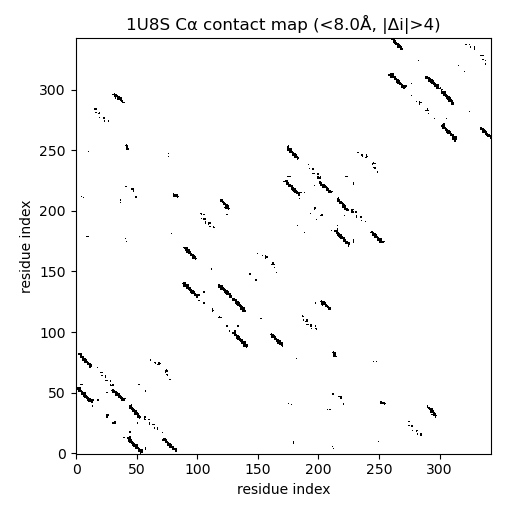7 N N . ASN B 1 58 ? 28.501 8.275 53.353 1.00 56.77 58 ASN B N 1
ATOM 1738 C CA . ASN B 1 58 ? 28.799 8.108 51.931 1.00 54.70 58 ASN B CA 1
ATOM 1739 C C . ASN B 1 58 ? 30.077 8.798 51.466 1.00 53.28 58 ASN B C 1
ATOM 1740 O O . ASN B 1 58 ? 30.811 8.270 50.634 1.00 52.09 58 ASN B O 1
ATOM 1745 N N . ILE B 1 59 ? 30.331 9.987 52.000 1.00 52.71 59 ILE B N 1
ATOM 1746 C CA . ILE B 1 59 ? 31.529 10.727 51.662 1.00 50.88 59 ILE B CA 1
ATOM 1747 C C . ILE B 1 59 ? 32.730 9.899 52.110 1.00 52.66 59 ILE B C 1
ATOM 1748 O O . ILE B 1 59 ? 33.676 9.701 51.346 1.00 53.78 59 ILE B O 1
ATOM 1753 N N . THR B 1 60 ? 32.693 9.404 53.345 1.00 52.32 60 THR B N 1
ATOM 1754 C CA . THR B 1 60 ? 33.793 8.590 53.842 1.00 53.00 60 THR B CA 1
ATOM 1755 C C . THR B 1 60 ? 33.998 7.419 52.887 1.00 53.76 60 THR B C 1
ATOM 1756 O O . THR B 1 60 ? 35.133 7.052 52.569 1.00 53.33 60 THR B O 1
ATOM 1760 N N . ARG B 1 61 ? 32.890 6.841 52.424 1.00 55.25 61 ARG B N 1
ATOM 1761 C CA . ARG B 1 61 ? 32.954 5.724 51.488 1.00 56.58 61 ARG B CA 1
ATOM 1762 C C . ARG B 1 61 ? 33.758 6.133 50.270 1.00 56.47 61 ARG B C 1
ATOM 1763 O O . ARG B 1 61 ? 34.522 5.338 49.731 1.00 57.14 61 ARG B O 1
ATOM 1771 N N . VAL B 1 62 ? 33.575 7.379 49.841 1.00 56.80 62 VAL B N 1
ATOM 1772 C CA . VAL B 1 62 ? 34.287 7.911 48.685 1.00 56.81 62 VAL B CA 1
ATOM 1773 C C . VAL B 1 62 ? 35.730 8.239 49.062 1.00 58.41 62 VAL B C 1
ATOM 1774 O O . VAL B 1 62 ? 36.650 8.026 48.271 1.00 59.51 62 VAL B O 1
ATOM 1778 N N . GLU B 1 63 ? 35.926 8.755 50.271 1.00 59.24 63 GLU B N 1
ATOM 1779 C CA . GLU B 1 63 ? 37.263 9.111 50.733 1.00 60.25 63 GLU B CA 1
ATOM 1780 C C . GLU B 1 63 ? 38.130 7.869 50.902 1.00 60.30 63 GLU B C 1
ATOM 1781 O O . GLU B 1 63 ? 39.358 7.945 50.832 1.00 60.28 63 GLU B O 1
ATOM 1787 N N . THR B 1 64 ? 37.496 6.722 51.121 1.00 60.42 64 THR B N 1
ATOM 1788 C CA . THR B 1 64 ? 38.260 5.499 51.287 1.00 60.61 64 THR B CA 1
ATOM 1789 C C . THR B 1 64 ? 38.522 4.797 49.968 1.00 61.29 64 THR B C 1
ATOM 1790 O O . THR B 1 64 ? 39.675 4.562 49.607 1.00 62.87 64 THR B O 1
ATOM 1794 N N . THR B 1 65 ? 37.455 4.471 49.244 1.00 60.79 65 THR B N 1
ATOM 1795 C CA . THR B 1 65 ? 37.574 3.756 47.972 1.00 59.84 65 THR B CA 1
ATOM 1796 C C . THR B 1 65 ? 38.329 4.450 46.828 1.00 58.74 65 THR B C 1
ATOM 1797 O O . THR B 1 65 ? 39.005 3.783 46.044 1.00 57.64 65 THR B O 1
ATOM 1801 N N . LEU B 1 66 ? 38.223 5.775 46.737 1.00 58.16 66 LEU B N 1
ATOM 1802 C CA . LEU B 1 66 ? 38.877 6.536 45.672 1.00 56.59 66 LEU B CA 1
ATOM 1803 C C . LEU B 1 66 ? 40.386 6.318 45.547 1.00 55.63 66 LEU B C 1
ATOM 1804 O O . LEU B 1 66 ? 40.897 6.098 44.454 1.00 55.42 66 LEU B O 1
ATOM 1809 N N . PRO B 1 67 ? 41.124 6.381 46.662 1.00 55.42 67 PRO B N 1
ATOM 1810 C CA . PRO B 1 67 ? 42.570 6.172 46.528 1.00 56.12 67 PRO B CA 1
ATOM 1811 C C . PRO B 1 67 ? 42.923 4.806 45.925 1.00 56.93 67 PRO B C 1
ATOM 1812 O O . PRO B 1 67 ? 43.908 4.681 45.196 1.00 57.30 67 PRO B O 1
ATOM 1816 N N . LEU B 1 68 ? 42.124 3.785 46.231 1.00 57.25 68 LEU B N 1
ATOM 1817 C CA . LEU B 1 68 ? 42.378 2.443 45.712 1.00 58.45 68 LEU B CA 1
ATOM 1818 C C . LEU B 1 68 ? 42.258 2.423 44.201 1.00 58.83 68 LEU B C 1
ATOM 1819 O O . LEU B 1 68 ? 43.059 1.791 43.514 1.00 59.56 68 LEU B O 1
ATOM 1824 N N . LEU B 1 69 ? 41.241 3.111 43.694 1.00 59.25 69 LEU B N 1
ATOM 1825 C CA . LEU B 1 69 ? 41.011 3.197 42.259 1.00 59.54 69 LEU B CA 1
ATOM 1826 C C . LEU B 1 69 ? 42.276 3.775 41.634 1.00 60.78 69 LEU B C 1
ATOM 1827 O O . LEU B 1 69 ? 42.710 3.354 40.560 1.00 60.70 69 LEU B O 1
ATOM 1832 N N . GLY B 1 70 ? 42.871 4.737 42.336 1.00 62.55 70 GLY B N 1
ATOM 1833 C CA . GLY B 1 70 ? 44.077 5.389 41.861 1.00 64.51 70 GLY B CA 1
ATOM 1834 C C . GLY B 1 70 ? 45.313 4.525 41.986 1.00 66.65 70 GLY B C 1
ATOM 1835 O O . GLY B 1 70 ? 46.367 4.832 41.422 1.00 66.65 70 GLY B O 1
ATOM 1836 N N . GLN B 1 71 ? 45.191 3.437 42.733 1.00 68.26 71 GLN B N 1
ATOM 1837 C CA . GLN B 1 71 ? 46.310 2.529 42.919 1.00 69.12 71 GLN B CA 1
ATOM 1838 C C . GLN B 1 71 ? 46.415 1.590 41.724 1.00 68.27 71 GLN B C 1
ATOM 1839 O O . GLN B 1 71 ? 47.487 1.414 41.150 1.00 67.25 71 GLN B O 1
ATOM 1845 N N . GLN B 1 72 ? 45.283 1.008 41.345 1.00 68.68 72 GLN B N 1
ATOM 1846 C CA . GLN B 1 72 ? 45.235 0.055 40.242 1.00 70.86 72 GLN B CA 1
ATOM 1847 C C . GLN B 1 72 ? 45.161 0.662 38.838 1.00 71.35 72 GLN B C 1
ATOM 1848 O O . GLN B 1 72 ? 44.999 -0.060 37.846 1.00 69.75 72 GLN B O 1
ATOM 1854 N N . HIS B 1 73 ? 45.288 1.984 38.759 1.00 72.89 73 HIS B N 1
ATOM 1855 C CA . HIS B 1 73 ? 45.239 2.683 37.479 1.00 73.28 73 HIS B CA 1
ATOM 1856 C C . HIS B 1 73 ? 46.335 3.739 37.365 1.00 72.50 73 HIS B C 1
ATOM 1857 O O . HIS B 1 73 ? 46.341 4.538 36.430 1.00 72.93 73 HIS B O 1
ATOM 1864 N N . ASP B 1 74 ? 47.267 3.733 38.313 1.00 72.38 74 ASP B N 1
ATOM 1865 C CA . ASP B 1 74 ? 48.362 4.697 38.313 1.00 72.45 74 ASP B CA 1
ATOM 1866 C C . ASP B 1 74 ? 47.812 6.121 38.346 1.00 71.28 74 ASP B C 1
ATOM 1867 O O . ASP B 1 74 ? 48.482 7.080 37.954 1.00 71.54 74 ASP B O 1
ATOM 1872 N N . LEU B 1 75 ? 46.581 6.235 38.831 1.00 68.40 75 LEU B N 1
ATOM 1873 C CA . LEU B 1 75 ? 45.884 7.504 38.950 1.00 65.69 75 LEU B CA 1
ATOM 1874 C C . LEU B 1 75 ? 46.405 8.219 40.202 1.00 64.16 75 LEU B C 1
ATOM 1875 O O . LEU B 1 75 ? 46.856 7.573 41.142 1.00 65.56 75 LEU B O 1
ATOM 1880 N N . ILE B 1 76 ? 46.364 9.545 40.215 1.00 61.85 76 ILE B N 1
ATOM 1881 C CA . ILE B 1 76 ? 46.833 10.299 41.377 1.00 59.74 76 ILE B CA 1
ATOM 1882 C C . ILE B 1 76 ? 45.659 11.079 41.940 1.00 58.06 76 ILE B C 1
ATOM 1883 O O . ILE B 1 76 ? 45.055 11.873 41.228 1.00 57.76 76 ILE B O 1
ATOM 1888 N N . THR B 1 77 ? 45.336 10.877 43.211 1.00 56.95 77 THR B N 1
ATOM 1889 C CA . THR B 1 77 ? 44.207 11.589 43.794 1.00 56.02 77 THR B CA 1
ATOM 1890 C C . THR B 1 77 ? 44.555 12.586 44.889 1.00 55.05 77 THR B C 1
ATOM 1891 O O . THR B 1 77 ? 45.635 12.556 45.477 1.00 54.45 77 THR B O 1
ATOM 1895 N N . MET B 1 78 ? 43.602 13.467 45.157 1.00 54.93 78 MET B N 1
ATOM 1896 C CA . MET B 1 78 ? 43.754 14.505 46.152 1.00 55.52 78 MET B CA 1
ATOM 1897 C C . MET B 1 78 ? 42.330 14.924 46.506 1.00 54.77 78 MET B C 1
ATOM 1898 O O . MET B 1 78 ? 41.545 15.238 45.617 1.00 55.37 78 MET B O 1
ATOM 1903 N N . MET B 1 79 ? 41.987 14.904 47.791 1.00 54.35 79 MET B N 1
ATOM 1904 C CA . MET B 1 79 ? 40.643 15.290 48.223 1.00 54.37 79 MET B CA 1
ATOM 1905 C C . MET B 1 79 ? 40.683 16.298 49.368 1.00 53.48 79 MET B C 1
ATOM 1906 O O . MET B 1 79 ? 41.717 16.492 50.001 1.00 54.82 79 MET B O 1
ATOM 1911 N N . LYS B 1 80 ? 39.544 16.929 49.630 1.00 51.22 80 LYS B N 1
ATOM 1912 C CA . LYS B 1 80 ? 39.442 17.897 50.706 1.00 48.71 80 LYS B CA 1
ATOM 1913 C C . LYS B 1 80 ? 38.003 18.286 50.981 1.00 48.48 80 LYS B C 1
ATOM 1914 O O . LYS B 1 80 ? 37.316 18.821 50.112 1.00 48.99 80 LYS B O 1
ATOM 1920 N N . ARG B 1 81 ? 37.543 18.020 52.195 1.00 48.04 81 ARG B N 1
ATOM 1921 C CA . ARG B 1 81 ? 36.189 18.384 52.555 1.00 49.16 81 ARG B CA 1
ATOM 1922 C C . ARG B 1 81 ? 36.118 19.911 52.489 1.00 48.63 81 ARG B C 1
ATOM 1923 O O . ARG B 1 81 ? 37.144 20.592 52.546 1.00 47.16 81 ARG B O 1
ATOM 1931 N N . THR B 1 82 ? 34.909 20.443 52.350 1.00 49.59 82 THR B N 1
ATOM 1932 C CA . THR B 1 82 ? 34.720 21.884 52.264 1.00 48.78 82 THR B CA 1
ATOM 1933 C C . THR B 1 82 ? 33.259 22.252 52.542 1.00 49.84 82 THR B C 1
ATOM 1934 O O . THR B 1 82 ? 32.380 21.397 52.504 1.00 49.18 82 THR B O 1
ATOM 1938 N N . SER B 1 83 ? 33.019 23.526 52.841 1.00 52.25 83 SER B N 1
ATOM 1939 C CA . SER B 1 83 ? 31.678 24.025 53.131 1.00 54.81 83 SER B CA 1
ATOM 1940 C C . SER B 1 83 ? 30.802 23.838 51.907 1.00 56.73 83 SER B C 1
ATOM 1941 O O . SER B 1 83 ? 31.309 23.600 50.813 1.00 57.17 83 SER B O 1
ATOM 1944 N N . PRO B 1 84 ? 29.472 23.946 52.072 1.00 57.96 84 PRO B N 1
ATOM 1945 C CA . PRO B 1 84 ? 28.599 23.779 50.912 1.00 58.69 84 PRO B CA 1
ATOM 1946 C C . PRO B 1 84 ? 28.890 24.843 49.870 1.00 59.39 84 PRO B C 1
ATOM 1947 O O . PRO B 1 84 ? 29.421 25.911 50.176 1.00 57.92 84 PRO B O 1
ATOM 1951 N N . HIS B 1 85 ? 28.529 24.517 48.636 1.00 61.71 85 HIS B N 1
ATOM 1952 C CA . HIS B 1 85 ? 28.749 25.356 47.469 1.00 63.52 85 HIS B CA 1
ATOM 1953 C C . HIS B 1 85 ? 27.536 26.221 47.127 1.00 64.94 85 HIS B C 1
ATOM 1954 O O . HIS B 1 85 ? 26.471 25.689 46.814 1.00 65.03 85 HIS B O 1
ATOM 1961 N N . ASP B 1 86 ? 27.683 27.543 47.191 1.00 66.98 86 ASP B N 1
ATOM 1962 C CA . ASP B 1 86 ? 26.569 28.424 46.834 1.00 70.30 86 ASP B CA 1
ATOM 1963 C C . ASP B 1 86 ? 26.639 28.654 45.331 1.00 71.36 86 ASP B C 1
ATOM 1964 O O . ASP B 1 86 ? 27.563 29.299 44.826 1.00 70.52 86 ASP B O 1
ATOM 1969 N N . HIS B 1 87 ? 25.656 28.111 44.621 1.00 72.61 87 HIS B N 1
ATOM 1970 C CA . HIS B 1 87 ? 25.608 28.216 43.169 1.00 74.96 87 HIS B CA 1
ATOM 1971 C C . HIS B 1 87 ? 25.615 29.630 42.596 1.00 75.06 87 HIS B C 1
ATOM 1972 O O . HIS B 1 87 ? 24.670 30.400 42.784 1.00 74.20 87 HIS B O 1
ATOM 1979 N N . GLN B 1 88 ? 26.686 29.954 41.880 1.00 74.83 88 GLN B N 1
ATOM 1980 C CA . GLN B 1 88 ? 26.807 31.254 41.236 1.00 74.68 88 GLN B CA 1
ATOM 1981 C C . GLN B 1 88 ? 26.418 31.059 39.776 1.00 73.60 88 GLN B C 1
ATOM 1982 O O . GLN B 1 88 ? 27.232 30.607 38.969 1.00 74.32 88 GLN B O 1
ATOM 1988 N N . THR B 1 89 ? 25.167 31.369 39.443 1.00 71.35 89 THR B N 1
ATOM 1989 C CA . THR B 1 89 ? 24.700 31.233 38.070 1.00 67.79 89 THR B CA 1
ATOM 1990 C C . THR B 1 89 ? 25.413 32.292 37.251 1.00 64.76 89 THR B C 1
ATOM 1991 O O . THR B 1 89 ? 25.550 33.431 37.694 1.00 64.79 89 THR B O 1
ATOM 1995 N N . HIS B 1 90 ? 25.889 31.920 36.067 1.00 61.99 90 HIS B N 1
ATOM 1996 C CA . HIS B 1 90 ? 26.583 32.887 35.233 1.00 57.74 90 HIS B CA 1
ATOM 1997 C C . HIS B 1 90 ? 25.834 33.146 33.931 1.00 55.62 90 HIS B C 1
ATOM 1998 O O . HIS B 1 90 ? 25.383 32.220 33.257 1.00 54.49 90 HIS B O 1
ATOM 2005 N N . ALA B 1 91 ? 25.701 34.425 33.597 1.00 53.34 91 ALA B N 1
ATOM 2006 C CA . ALA B 1 91 ? 24.991 34.850 32.403 1.00 49.89 91 ALA B CA 1
ATOM 2007 C C . ALA B 1 91 ? 25.910 35.044 31.208 1.00 49.14 91 ALA B C 1
ATOM 2008 O O . ALA B 1 91 ? 25.473 35.015 30.058 1.00 49.87 91 ALA B O 1
ATOM 2010 N N . TYR B 1 92 ? 27.187 35.259 31.466 1.00 46.11 92 TYR B N 1
ATOM 2011 C CA . TYR B 1 92 ? 28.102 35.458 30.364 1.00 44.83 92 TYR B CA 1
ATOM 2012 C C . TYR B 1 92 ? 29.450 34.866 30.644 1.00 42.61 92 TYR B C 1
ATOM 2013 O O . TYR B 1 92 ? 29.809 34.573 31.789 1.00 41.65 92 TYR B O 1
ATOM 2022 N N . THR B 1 93 ? 30.183 34.690 29.562 1.00 40.59 93 THR B N 1
ATOM 2023 C CA . THR B 1 93 ? 31.532 34.182 29.601 1.00 40.43 93 THR B CA 1
ATOM 2024 C C . THR B 1 93 ? 32.287 35.249 28.857 1.00 39.99 93 THR B C 1
ATOM 2025 O O . THR B 1 93 ? 31.978 35.534 27.704 1.00 41.95 93 THR B O 1
ATOM 2029 N N . VAL B 1 94 ? 33.246 35.875 29.513 1.00 39.92 94 VAL B N 1
ATOM 2030 C CA . VAL B 1 94 ? 34.031 36.871 28.822 1.00 39.41 94 VAL B CA 1
ATOM 2031 C C . VAL B 1 94 ? 35.332 36.178 28.483 1.00 39.21 94 VAL B C 1
ATOM 2032 O O . VAL B 1 94 ? 35.918 35.496 29.328 1.00 40.99 94 VAL B O 1
ATOM 2036 N N . GLU B 1 95 ? 35.758 36.314 27.237 1.00 38.27 95 GLU B N 1
ATOM 2037 C CA . GLU B 1 95 ? 37.015 35.739 26.802 1.00 40.58 95 GLU B CA 1
ATOM 2038 C C . GLU B 1 95 ? 37.943 36.914 26.546 1.00 40.07 95 GLU B C 1
ATOM 2039 O O . GLU B 1 95 ? 37.593 37.834 25.813 1.00 39.43 95 GLU B O 1
ATOM 2045 N N . VAL B 1 96 ? 39.119 36.891 27.158 1.00 40.64 96 VAL B N 1
ATOM 2046 C CA . VAL B 1 96 ? 40.077 37.969 26.976 1.00 40.20 96 VAL B CA 1
ATOM 2047 C C . VAL B 1 96 ? 41.317 37.454 26.269 1.00 40.23 96 VAL B C 1
ATOM 2048 O O . V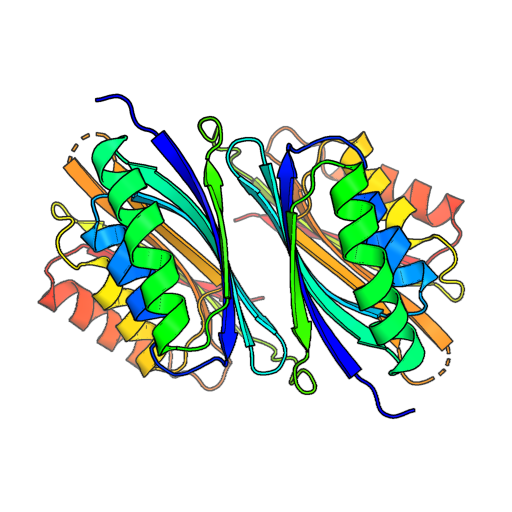AL B 1 96 ? 41.716 36.302 26.454 1.00 40.03 96 VAL B O 1
ATOM 2052 N N . TYR B 1 97 ? 41.918 38.310 25.452 1.00 40.59 97 TYR B N 1
ATOM 2053 C CA . TYR B 1 97 ? 43.127 37.945 24.737 1.00 41.31 97 TYR B CA 1
ATOM 2054 C C . TYR B 1 97 ? 44.084 39.125 24.751 1.00 40.75 97 TYR B C 1
ATOM 2055 O O . TYR B 1 97 ? 43.811 40.173 24.168 1.00 40.68 97 TYR B O 1
ATOM 2064 N N . VAL B 1 98 ? 45.210 38.949 25.425 1.00 39.81 98 VAL B N 1
ATOM 2065 C CA . VAL B 1 98 ? 46.188 40.009 25.534 1.00 40.14 98 VAL B CA 1
ATOM 2066 C C . VAL B 1 98 ? 47.477 39.606 24.857 1.00 40.56 98 VAL B C 1
ATOM 2067 O O . VAL B 1 98 ? 47.916 38.474 24.994 1.00 41.28 98 VAL B O 1
ATOM 2071 N N . GLU B 1 99 ? 48.082 40.534 24.128 1.00 42.53 99 GLU B N 1
ATOM 2072 C CA . GLU B 1 99 ? 49.344 40.265 23.446 1.00 44.91 99 GLU B CA 1
ATOM 2073 C C . GLU B 1 99 ? 50.349 41.356 23.788 1.00 46.07 99 GLU B C 1
ATOM 2074 O O . GLU B 1 99 ? 50.015 42.536 23.756 1.00 45.97 99 GLU B O 1
ATOM 2080 N N . SER B 1 100 ? 51.574 40.952 24.116 1.00 46.66 100 SER B N 1
ATOM 2081 C CA . SER B 1 100 ? 52.628 41.886 24.461 1.00 48.25 100 SER B CA 1
ATOM 2082 C C . SER B 1 100 ? 53.966 41.371 23.974 1.00 51.52 100 SER B C 1
ATOM 2083 O O . SER B 1 100 ? 54.069 40.242 23.510 1.00 51.77 100 SER B O 1
ATOM 2086 N N . ASP B 1 101 ? 54.995 42.201 24.074 1.00 54.94 101 ASP B N 1
ATOM 2087 C CA . ASP B 1 101 ? 56.322 41.777 23.665 1.00 60.47 101 ASP B CA 1
ATOM 2088 C C . ASP B 1 101 ? 57.107 41.483 24.934 1.00 61.85 101 ASP B C 1
ATOM 2089 O O . ASP B 1 101 ? 58.103 40.772 24.903 1.00 64.41 101 ASP B O 1
ATOM 2094 N N . ASP B 1 102 ? 56.643 42.047 26.045 1.00 63.72 102 ASP B N 1
ATOM 2095 C CA . ASP B 1 102 ? 57.264 41.856 27.358 1.00 65.46 102 ASP B CA 1
ATOM 2096 C C . ASP B 1 102 ? 56.341 40.974 28.178 1.00 64.37 102 ASP B C 1
ATOM 2097 O O . ASP B 1 102 ? 55.139 41.228 28.225 1.00 65.02 102 ASP B O 1
ATOM 2102 N N . LYS B 1 103 ? 56.879 39.951 28.832 1.00 62.29 103 LYS B N 1
ATOM 2103 C CA . LYS B 1 103 ? 56.014 39.098 29.632 1.00 61.11 103 LYS B CA 1
ATOM 2104 C C . LYS B 1 103 ? 56.142 39.396 31.123 1.00 60.25 103 LYS B C 1
ATOM 2105 O O . LYS B 1 103 ? 55.346 38.918 31.926 1.00 60.98 103 LYS B O 1
ATOM 2111 N N . LEU B 1 104 ? 57.133 40.204 31.480 1.00 57.72 104 LEU B N 1
ATOM 2112 C CA . LEU B 1 104 ? 57.399 40.558 32.872 1.00 56.85 104 LEU B CA 1
ATOM 2113 C C . LEU B 1 104 ? 56.187 40.926 33.750 1.00 54.59 104 LEU B C 1
ATOM 2114 O O . LEU B 1 104 ? 55.640 42.025 33.650 1.00 53.81 104 LEU B O 1
ATOM 2119 N N . GLY B 1 105 ? 55.788 39.990 34.610 1.00 52.20 105 GLY B N 1
ATOM 2120 C CA . GLY B 1 105 ? 54.685 40.196 35.541 1.00 51.22 105 GLY B CA 1
ATOM 2121 C C . GLY B 1 105 ? 53.359 40.675 34.990 1.00 50.30 105 GLY B C 1
ATOM 2122 O O . GLY B 1 105 ? 52.533 41.206 35.730 1.00 51.60 105 GLY B O 1
ATOM 2123 N N . LEU B 1 106 ? 53.152 40.458 33.696 1.00 48.30 106 LEU B N 1
ATOM 2124 C CA . LEU B 1 106 ? 51.945 40.872 32.996 1.00 44.82 106 LEU B CA 1
ATOM 2125 C C . LEU B 1 106 ? 50.700 40.021 33.266 1.00 44.05 106 LEU B C 1
ATOM 2126 O O . LEU B 1 106 ? 49.605 40.562 33.472 1.00 43.92 106 LEU B O 1
ATOM 2131 N N . THR B 1 107 ? 50.854 38.699 33.257 1.00 40.40 107 THR B N 1
ATOM 2132 C CA . THR B 1 107 ? 49.716 37.820 33.477 1.00 37.38 107 THR B CA 1
ATOM 2133 C C . THR B 1 107 ? 48.989 38.090 34.789 1.00 38.77 107 THR B C 1
ATOM 2134 O O . THR B 1 107 ? 47.765 38.186 34.806 1.00 38.41 107 THR B O 1
ATOM 2138 N N . GLU B 1 108 ? 49.727 38.223 35.888 1.00 41.12 108 GLU B N 1
ATOM 2139 C CA . GLU B 1 108 ? 49.098 38.460 37.188 1.00 41.64 108 GLU B CA 1
ATOM 2140 C C . GLU B 1 108 ? 48.394 39.815 37.282 1.00 39.39 108 GLU B C 1
ATOM 2141 O O . GLU B 1 108 ? 47.590 40.047 38.188 1.00 38.47 108 GLU B O 1
ATOM 2147 N N . LYS B 1 109 ? 48.702 40.706 36.345 1.00 38.37 109 LYS B N 1
ATOM 2148 C CA . LYS B 1 109 ? 48.065 42.022 36.287 1.00 36.68 109 LYS B CA 1
ATOM 2149 C C . LYS B 1 109 ? 46.631 41.782 35.825 1.00 34.97 109 LYS B C 1
ATOM 2150 O O . LYS B 1 109 ? 45.684 42.383 36.325 1.00 33.62 109 LYS B O 1
ATOM 2156 N N . PHE B 1 110 ? 46.484 40.870 34.870 1.00 33.93 110 PHE B N 1
ATOM 2157 C CA . PHE B 1 110 ? 45.180 40.544 34.324 1.00 30.75 110 PHE B CA 1
ATOM 2158 C C . PHE B 1 110 ? 44.335 39.660 35.209 1.00 30.65 110 PHE B C 1
ATOM 2159 O O . PHE B 1 110 ? 43.116 39.788 35.202 1.00 33.62 110 PHE B O 1
ATOM 2167 N N . THR B 1 111 ? 44.957 38.787 35.995 1.00 31.49 111 THR B N 1
ATOM 2168 C CA . THR B 1 111 ? 44.181 37.961 36.897 1.00 33.12 111 THR B CA 1
ATOM 2169 C C . THR B 1 111 ? 43.715 38.898 37.999 1.00 34.25 111 THR B C 1
ATOM 2170 O O . THR B 1 111 ? 42.581 38.814 38.461 1.00 35.67 111 THR B O 1
ATOM 2174 N N . GLN B 1 112 ? 44.586 39.816 38.405 1.00 36.43 112 GLN B N 1
ATOM 2175 C CA . GLN B 1 112 ? 44.227 40.778 39.445 1.00 36.59 112 GLN B CA 1
ATOM 2176 C C . GLN B 1 112 ? 43.037 41.625 38.975 1.00 36.40 112 GLN B C 1
ATOM 2177 O O . GLN B 1 112 ? 42.160 41.985 39.765 1.00 37.39 112 GLN B O 1
ATOM 2183 N N . PHE B 1 113 ? 43.008 41.936 37.683 1.00 35.19 113 PHE B N 1
ATOM 2184 C CA . PHE B 1 113 ? 41.925 42.723 37.104 1.00 34.07 113 PHE B CA 1
ATOM 2185 C C . PHE B 1 113 ? 40.581 42.071 37.408 1.00 35.93 113 PHE B C 1
ATOM 2186 O O . PHE B 1 113 ? 39.600 42.759 37.701 1.00 37.75 113 PHE B O 1
ATOM 2194 N N . PHE B 1 114 ? 40.533 40.745 37.323 1.00 35.02 114 PHE B N 1
ATOM 2195 C CA . PHE B 1 114 ? 39.298 40.026 37.593 1.00 35.49 114 PHE B CA 1
ATOM 2196 C C . PHE B 1 114 ? 39.057 39.844 39.075 1.00 35.98 114 PHE B C 1
ATOM 2197 O O . PHE B 1 114 ? 37.914 39.812 39.519 1.00 37.97 114 PHE B O 1
ATOM 2205 N N . ALA B 1 115 ? 40.124 39.724 39.851 1.00 35.55 115 ALA B N 1
ATOM 2206 C CA . ALA B 1 115 ? 39.945 39.576 41.286 1.00 35.53 115 ALA B CA 1
ATOM 2207 C C . ALA B 1 115 ? 39.378 40.883 41.845 1.00 36.91 115 ALA B C 1
ATOM 2208 O O . ALA B 1 115 ? 38.405 40.864 42.600 1.00 38.58 115 ALA B O 1
ATOM 2210 N N . GLN B 1 116 ? 39.968 42.013 41.464 1.00 36.08 116 GLN B N 1
ATOM 2211 C CA . GLN B 1 116 ? 39.499 43.314 41.940 1.00 37.26 116 GLN B CA 1
ATOM 2212 C C . GLN B 1 116 ? 38.003 43.479 41.676 1.00 38.04 116 GLN B C 1
ATOM 2213 O O . GLN B 1 116 ? 37.299 44.160 42.415 1.00 37.12 116 GLN B O 1
ATOM 2219 N N . ARG B 1 117 ? 37.518 42.842 40.621 1.00 37.84 117 ARG B N 1
ATOM 2220 C CA . ARG B 1 117 ? 36.116 42.949 40.287 1.00 38.79 117 ARG B CA 1
ATOM 2221 C C . ARG B 1 117 ? 35.298 41.743 40.738 1.00 39.52 117 ARG B C 1
ATOM 2222 O O . ARG B 1 117 ? 34.110 41.639 40.428 1.00 38.78 117 ARG B O 1
ATOM 2230 N N . GLN B 1 118 ? 35.938 40.844 41.481 1.00 40.35 118 GLN B N 1
ATOM 2231 C CA . GLN B 1 118 ? 35.282 39.653 42.005 1.00 41.45 118 GLN B CA 1
ATOM 2232 C C . GLN B 1 118 ? 34.708 38.744 40.918 1.00 40.57 118 GLN B C 1
ATOM 2233 O O . GLN B 1 118 ? 33.701 38.060 41.129 1.00 40.59 118 GLN B O 1
ATOM 2239 N N . ILE B 1 119 ? 35.351 38.750 39.751 1.00 38.21 119 ILE B N 1
ATOM 2240 C CA . ILE B 1 119 ? 34.949 37.904 38.632 1.00 34.60 119 ILE B CA 1
ATOM 2241 C C . ILE B 1 119 ? 35.851 36.665 38.690 1.00 34.65 119 ILE B C 1
ATOM 2242 O O . ILE B 1 119 ? 37.080 36.779 38.694 1.00 32.06 119 ILE B O 1
ATOM 2247 N N . GLY B 1 120 ? 35.240 35.486 38.750 1.00 34.30 120 GLY B N 1
ATOM 2248 C CA . GLY B 1 120 ? 36.013 34.259 38.820 1.00 32.44 120 GLY B CA 1
ATOM 2249 C C . GLY B 1 120 ? 36.442 33.794 37.448 1.00 32.86 120 GLY B C 1
ATOM 2250 O O . GLY B 1 120 ? 35.636 33.792 36.526 1.00 33.86 120 GLY B O 1
ATOM 2251 N N . MET B 1 121 ? 37.706 33.415 37.289 1.00 30.69 121 MET B N 1
ATOM 2252 C CA . MET B 1 121 ? 38.153 32.941 35.988 1.00 31.48 121 MET B CA 1
ATOM 2253 C C . MET B 1 121 ? 37.883 31.445 35.916 1.00 31.10 121 MET B C 1
ATOM 2254 O O . MET B 1 121 ? 37.779 30.786 36.947 1.00 32.25 121 MET B O 1
ATOM 2259 N N . ALA B 1 122 ? 37.765 30.918 34.698 1.00 30.64 122 ALA B N 1
ATOM 2260 C CA . ALA B 1 122 ? 37.527 29.495 34.490 1.00 28.88 122 ALA B CA 1
ATOM 2261 C C . ALA B 1 122 ? 38.713 28.868 33.761 1.00 28.24 122 ALA B C 1
ATOM 2262 O O . ALA B 1 122 ? 38.964 27.671 33.871 1.00 30.06 122 ALA B O 1
ATOM 2264 N N . SER B 1 123 ? 39.450 29.670 33.006 1.00 26.48 123 SER B N 1
ATOM 2265 C CA . SER B 1 123 ? 40.611 29.138 32.296 1.00 26.38 123 SER B CA 1
ATOM 2266 C C . SER B 1 123 ? 41.582 30.239 31.929 1.00 25.45 123 SER B C 1
ATOM 2267 O O . SER B 1 123 ? 41.190 31.375 31.679 1.00 22.55 123 SER B O 1
ATOM 2270 N N . LEU B 1 124 ? 42.855 29.875 31.881 1.00 26.59 124 LEU B N 1
ATOM 2271 C CA . LEU B 1 124 ? 43.894 30.832 31.576 1.00 28.38 124 LEU B CA 1
ATOM 2272 C C . LEU B 1 124 ? 45.043 30.159 30.852 1.00 29.61 124 LEU B C 1
ATOM 2273 O O . LEU B 1 124 ? 45.241 28.961 30.966 1.00 32.11 124 LEU B O 1
ATOM 2278 N N . SER B 1 125 ? 45.770 30.946 30.077 1.00 31.02 125 SER B N 1
ATOM 2279 C CA . SER B 1 125 ? 46.941 30.494 29.343 1.00 31.51 125 SER B CA 1
ATOM 2280 C C . SER B 1 125 ? 47.783 31.757 29.145 1.00 31.28 125 SER B C 1
ATOM 2281 O O . SER B 1 125 ? 47.256 32.818 28.797 1.00 27.85 125 SER B O 1
ATOM 2284 N N . ALA B 1 126 ? 49.079 31.642 29.418 1.00 32.22 126 ALA B N 1
ATOM 2285 C CA . ALA B 1 126 ? 50.022 32.744 29.273 1.00 33.25 126 ALA B CA 1
ATOM 2286 C C . ALA B 1 126 ? 51.275 32.071 28.745 1.00 34.76 126 ALA B C 1
ATOM 2287 O O . ALA B 1 126 ? 51.862 31.234 29.421 1.00 35.08 126 ALA B O 1
ATOM 2289 N N . GLN B 1 127 ? 51.688 32.431 27.538 1.00 37.50 127 GLN B N 1
ATOM 2290 C CA . GLN B 1 127 ? 52.842 31.781 26.944 1.00 40.23 127 GLN B CA 1
ATOM 2291 C C . GLN B 1 127 ? 53.511 32.590 25.853 1.00 42.66 127 GLN B C 1
ATOM 2292 O O . GLN B 1 127 ? 52.918 33.487 25.270 1.00 45.31 127 GLN B O 1
ATOM 2298 N N . THR B 1 128 ? 54.761 32.251 25.586 1.00 47.62 128 THR B N 1
ATOM 2299 C CA . THR B 1 128 ? 55.538 32.889 24.536 1.00 51.71 128 THR B CA 1
ATOM 2300 C C . THR B 1 128 ? 55.274 32.027 23.298 1.00 55.96 128 THR B C 1
ATOM 2301 O O . THR B 1 128 ? 55.319 30.801 23.385 1.00 56.31 128 THR B O 1
ATOM 2305 N N . ILE B 1 129 ? 54.993 32.655 22.158 1.00 59.33 129 ILE B N 1
ATOM 2306 C CA . ILE B 1 129 ? 54.719 31.909 20.933 1.00 62.73 129 ILE B CA 1
ATOM 2307 C C . ILE B 1 129 ? 55.957 31.809 20.035 1.00 64.89 129 ILE B C 1
ATOM 2308 O O . ILE B 1 129 ? 56.842 32.666 20.097 1.00 65.12 129 ILE B O 1
ATOM 2313 N N . SER B 1 130 ? 55.989 30.758 19.208 1.00 66.92 130 SER B N 1
ATOM 2314 C CA . SER B 1 130 ? 57.073 30.435 18.253 1.00 69.01 130 SER B CA 1
ATOM 2315 C C . SER B 1 130 ? 58.080 31.523 17.835 1.00 69.75 130 SER B C 1
ATOM 2316 O O . SER B 1 130 ? 59.101 31.729 18.498 1.00 69.84 130 SER B O 1
ATOM 2319 N N . LYS B 1 131 ? 57.798 32.189 16.715 1.00 70.44 131 LYS B N 1
ATOM 2320 C CA . LYS B 1 131 ? 58.665 33.240 16.182 1.00 70.08 131 LYS B CA 1
ATOM 2321 C C . LYS B 1 131 ? 57.988 33.901 14.979 1.00 69.96 131 LYS B C 1
ATOM 2322 O O . LYS B 1 131 ? 57.634 33.229 14.007 1.00 69.17 131 LYS B O 1
ATOM 2328 N N . ASN B 1 139 ? 58.700 36.021 19.443 1.00 69.73 139 ASN B N 1
ATOM 2329 C CA . ASN B 1 139 ? 59.145 36.860 20.552 1.00 69.25 139 ASN B CA 1
ATOM 2330 C C . ASN B 1 139 ? 57.990 37.597 21.237 1.00 67.89 139 ASN B C 1
ATOM 2331 O O . ASN B 1 139 ? 58.209 38.571 21.965 1.00 68.84 139 ASN B O 1
ATOM 2336 N N . GLN B 1 140 ? 56.764 37.138 21.001 1.00 64.34 140 GLN B N 1
ATOM 2337 C CA . GLN B 1 140 ? 55.601 37.761 21.621 1.00 61.63 140 GLN B CA 1
ATOM 2338 C C . GLN B 1 140 ? 54.988 36.887 22.714 1.00 58.61 140 GLN B C 1
ATOM 2339 O O . GLN B 1 140 ? 55.097 35.659 22.681 1.00 59.42 140 GLN B O 1
ATOM 2345 N N . PHE B 1 141 ? 54.343 37.531 23.680 1.00 53.57 141 PHE B N 1
ATOM 2346 C CA . PHE B 1 141 ? 53.713 36.824 24.788 1.00 49.56 141 PHE B CA 1
ATOM 2347 C C . PHE B 1 141 ? 52.192 36.980 24.681 1.00 46.95 141 PHE B C 1
ATOM 2348 O O . PHE B 1 141 ? 51.701 38.106 24.589 1.00 44.27 141 PHE B O 1
ATOM 2356 N N . HIS B 1 142 ? 51.459 35.862 24.679 1.00 42.71 142 HIS B N 1
ATOM 2357 C CA . HIS B 1 142 ? 49.993 35.896 24.582 1.00 41.44 142 HIS B CA 1
ATOM 2358 C C . HIS B 1 142 ? 49.289 35.339 25.823 1.00 39.26 142 HIS B C 1
ATOM 2359 O O . HIS B 1 142 ? 49.598 34.241 26.294 1.00 40.09 142 HIS B O 1
ATOM 2366 N N . ILE B 1 143 ? 48.332 36.098 26.340 1.00 36.92 143 ILE B N 1
ATOM 2367 C CA . ILE B 1 143 ? 47.554 35.683 27.507 1.00 34.17 143 ILE B CA 1
ATOM 2368 C C . ILE B 1 143 ? 46.117 35.424 27.054 1.00 32.37 143 ILE B C 1
ATOM 2369 O O . ILE B 1 143 ? 45.558 36.186 26.269 1.00 32.35 143 ILE B O 1
ATOM 2374 N N . ALA B 1 144 ? 45.530 34.330 27.520 1.00 33.04 144 ALA B N 1
ATOM 2375 C CA . ALA B 1 144 ? 44.141 34.004 27.175 1.00 33.82 144 ALA B CA 1
ATOM 2376 C C . ALA B 1 144 ? 43.403 33.616 28.451 1.00 32.92 144 ALA B C 1
ATOM 2377 O O . ALA B 1 144 ? 43.774 32.655 29.129 1.00 33.80 144 ALA B O 1
ATOM 2379 N N . ILE B 1 145 ? 42.361 34.368 28.769 1.00 31.31 145 ILE B N 1
ATOM 2380 C CA . ILE B 1 145 ? 41.585 34.124 29.977 1.00 32.76 145 ILE B CA 1
ATOM 2381 C C . ILE B 1 145 ? 40.094 34.000 29.678 1.00 33.31 145 ILE B C 1
ATOM 2382 O O . ILE B 1 145 ? 39.556 34.727 28.837 1.00 34.72 145 ILE B O 1
ATOM 2387 N N . SER B 1 146 ? 39.427 33.087 30.374 1.00 33.11 146 SER B N 1
ATOM 2388 C CA . SER B 1 146 ? 37.981 32.915 30.226 1.00 35.16 146 SER B CA 1
ATOM 2389 C C . SER B 1 146 ? 37.391 33.151 31.598 1.00 35.13 146 SER B C 1
ATOM 2390 O O . SER B 1 146 ? 37.831 32.543 32.576 1.00 34.61 146 SER B O 1
ATOM 2393 N N . ALA B 1 147 ? 36.404 34.034 31.680 1.00 35.00 147 ALA B N 1
ATOM 2394 C CA . ALA B 1 147 ? 35.796 34.321 32.970 1.00 36.69 147 ALA B CA 1
ATOM 2395 C C . ALA B 1 147 ? 34.292 34.415 32.853 1.00 39.28 147 ALA B C 1
ATOM 2396 O O . ALA B 1 147 ? 33.753 34.738 31.801 1.00 40.45 147 ALA B O 1
ATOM 2398 N N . ARG B 1 148 ? 33.616 34.127 33.953 1.00 42.45 148 ARG B N 1
ATOM 2399 C CA . ARG B 1 148 ? 32.175 34.156 33.974 1.00 43.21 148 ARG B CA 1
ATOM 2400 C C . ARG B 1 148 ? 31.658 35.280 34.849 1.00 43.82 148 ARG B C 1
ATOM 2401 O O . ARG B 1 148 ? 32.095 35.442 35.987 1.00 44.10 148 ARG B O 1
ATOM 2409 N N . VAL B 1 149 ? 30.742 36.069 34.296 1.00 45.29 149 VAL B N 1
ATOM 2410 C CA . VAL B 1 149 ? 30.123 37.164 35.032 1.00 47.83 149 VAL B CA 1
ATOM 2411 C C . VAL B 1 149 ? 28.621 36.924 35.087 1.00 49.57 149 VAL B C 1
ATOM 2412 O O . VAL B 1 149 ? 28.039 36.335 34.169 1.00 50.64 149 VAL B O 1
ATOM 2416 N N . ASP B 1 150 ? 27.990 37.363 36.166 1.00 50.99 150 ASP B N 1
ATOM 2417 C CA . ASP B 1 150 ? 26.557 37.174 36.289 1.00 51.61 150 ASP B CA 1
ATOM 2418 C C . ASP B 1 150 ? 25.805 38.285 35.564 1.00 51.71 150 ASP B C 1
ATOM 2419 O O . ASP B 1 150 ? 26.409 39.116 34.889 1.00 51.51 150 ASP B O 1
ATOM 2424 N N . SER B 1 151 ? 24.485 38.284 35.697 1.00 53.15 151 SER B N 1
ATOM 2425 C CA . SER B 1 151 ? 23.630 39.280 35.050 1.00 53.37 151 SER B CA 1
ATOM 2426 C C . SER B 1 151 ? 23.796 40.687 35.641 1.00 52.46 151 SER B C 1
ATOM 2427 O O . SER B 1 151 ? 23.544 41.688 34.964 1.00 51.22 151 SER B O 1
ATOM 2430 N N . GLY B 1 152 ? 24.224 40.752 36.899 1.00 51.96 152 GLY B N 1
ATOM 2431 C CA . GLY B 1 152 ? 24.408 42.033 37.558 1.00 52.31 152 GLY B CA 1
ATOM 2432 C C . GLY B 1 152 ? 25.674 42.773 37.174 1.00 53.02 152 GLY B C 1
ATOM 2433 O O . GLY B 1 152 ? 26.011 43.786 37.785 1.00 53.71 152 GLY B O 1
ATOM 2434 N N . CYS B 1 153 ? 26.374 42.276 36.157 1.00 53.30 153 CYS B N 1
ATOM 2435 C CA . CYS B 1 153 ? 27.612 42.896 35.705 1.00 51.53 153 CYS B CA 1
ATOM 2436 C C . CYS B 1 153 ? 27.429 43.757 34.454 1.00 50.88 153 CYS B C 1
ATOM 2437 O O . CYS B 1 153 ? 26.884 43.313 33.439 1.00 50.23 153 CYS B O 1
ATOM 2440 N N . ASN B 1 154 ? 27.896 44.997 34.556 1.00 48.93 154 ASN B N 1
ATOM 2441 C CA . ASN B 1 154 ? 27.833 45.977 33.481 1.00 48.86 154 ASN B CA 1
ATOM 2442 C C . ASN B 1 154 ? 28.919 45.631 32.453 1.00 48.41 154 ASN B C 1
ATOM 2443 O O . ASN B 1 154 ? 30.103 45.936 32.643 1.00 47.21 154 ASN B O 1
ATOM 2448 N N . LEU B 1 155 ? 28.497 44.997 31.364 1.00 46.87 155 LEU B N 1
ATOM 2449 C CA . LEU B 1 155 ? 29.407 44.562 30.319 1.00 48.26 155 LEU B CA 1
ATOM 2450 C C . LEU B 1 155 ? 30.150 45.679 29.602 1.00 49.86 155 LEU B C 1
ATOM 2451 O O . LEU B 1 155 ? 31.351 45.567 29.361 1.00 49.93 155 LEU B O 1
ATOM 2456 N N . MET B 1 156 ? 29.448 46.752 29.255 1.00 52.40 156 MET B N 1
ATOM 2457 C CA . MET B 1 156 ? 30.092 47.868 28.573 1.00 53.36 156 MET B CA 1
ATOM 2458 C C . MET B 1 156 ? 31.139 48.473 29.508 1.00 51.55 156 MET B C 1
ATOM 2459 O O . MET B 1 156 ? 32.193 48.941 29.076 1.00 51.23 156 MET B O 1
ATOM 2464 N N . GLN B 1 157 ? 30.843 48.445 30.800 1.00 49.76 157 GLN B N 1
ATOM 2465 C CA . GLN B 1 157 ? 31.753 48.978 31.800 1.00 49.30 157 GLN B CA 1
ATOM 2466 C C . GLN B 1 157 ? 32.970 48.068 32.022 1.00 47.33 157 GLN B C 1
ATOM 2467 O O . GLN B 1 157 ? 34.081 48.554 32.240 1.00 46.45 157 GLN B O 1
ATOM 2473 N N . LEU B 1 158 ? 32.758 46.754 31.985 1.00 44.52 158 LEU B N 1
ATOM 2474 C CA . LEU B 1 158 ? 33.854 45.814 32.163 1.00 42.82 158 LEU B CA 1
ATOM 2475 C C . LEU B 1 158 ? 34.805 45.985 30.987 1.00 43.20 158 LEU B C 1
ATOM 2476 O O . LEU B 1 158 ? 36.032 45.980 31.151 1.00 43.03 158 LEU B O 1
ATOM 2481 N N . GLN B 1 159 ? 34.232 46.160 29.801 1.00 41.37 159 GLN B N 1
ATOM 2482 C CA . GLN B 1 159 ? 35.031 46.320 28.604 1.00 41.36 159 GLN B CA 1
ATOM 2483 C C . GLN B 1 159 ? 35.843 47.603 28.605 1.00 40.98 159 GLN B C 1
ATOM 2484 O O . GLN B 1 159 ? 36.963 47.642 28.107 1.00 40.58 159 GLN B O 1
ATOM 2490 N N . GLU B 1 160 ? 35.277 48.663 29.158 1.00 40.04 160 GLU B N 1
ATOM 2491 C CA . GLU B 1 160 ? 35.992 49.923 29.208 1.00 39.69 160 GLU B CA 1
ATOM 2492 C C . GLU B 1 160 ? 37.153 49.817 30.186 1.00 37.33 160 GLU B C 1
ATOM 2493 O O . GLU B 1 160 ? 38.271 50.205 29.872 1.00 37.44 160 GLU B O 1
ATOM 2499 N N . GLU B 1 161 ? 36.899 49.271 31.366 1.00 35.58 161 GLU B N 1
ATOM 2500 C CA . GLU B 1 161 ? 37.958 49.118 32.353 1.00 35.32 161 GLU B CA 1
ATOM 2501 C C . GLU B 1 161 ? 39.078 48.221 31.816 1.00 35.15 161 GLU B C 1
ATOM 2502 O O . GLU B 1 161 ? 40.255 48.453 32.089 1.00 34.44 161 GLU B O 1
ATOM 2508 N N . PHE B 1 162 ? 38.707 47.205 31.042 1.00 35.90 162 PHE B N 1
ATOM 2509 C CA . PHE B 1 162 ? 39.679 46.289 30.453 1.00 34.37 162 PHE B CA 1
ATOM 2510 C C . PHE B 1 162 ? 40.535 47.005 29.415 1.00 34.78 162 PHE B C 1
ATOM 2511 O O . PHE B 1 162 ? 41.719 46.691 29.262 1.00 33.18 162 PHE B O 1
ATOM 2519 N N . ASP B 1 163 ? 39.922 47.945 28.685 1.00 36.18 163 ASP B N 1
ATOM 2520 C CA . ASP B 1 163 ? 40.630 48.723 27.668 1.00 37.49 163 ASP B CA 1
ATOM 2521 C C . ASP B 1 163 ? 41.591 49.707 28.327 1.00 37.11 163 ASP B C 1
ATOM 2522 O O . ASP B 1 163 ? 42.708 49.920 27.837 1.00 37.14 163 ASP B O 1
ATOM 2527 N N . ALA B 1 164 ? 41.144 50.314 29.427 1.00 35.42 164 ALA B N 1
ATOM 2528 C CA . ALA B 1 164 ? 41.973 51.259 30.181 1.00 35.23 164 ALA B CA 1
ATOM 2529 C C . ALA B 1 164 ? 43.222 50.539 30.694 1.00 35.67 164 ALA B C 1
ATOM 2530 O O . ALA B 1 164 ? 44.336 51.048 30.560 1.00 38.14 164 ALA B O 1
ATOM 2532 N N . LEU B 1 165 ? 43.036 49.358 31.283 1.00 32.87 165 LEU B N 1
ATOM 2533 C CA . LEU B 1 165 ? 44.163 48.601 31.792 1.00 31.58 165 LEU B CA 1
ATOM 2534 C C . LEU B 1 165 ? 45.135 48.367 30.633 1.00 32.87 165 LEU B C 1
ATOM 2535 O O . LEU B 1 165 ? 46.335 48.668 30.743 1.00 30.67 165 LEU B O 1
ATOM 2540 N N . CYS B 1 166 ? 44.609 47.848 29.521 1.00 31.51 166 CYS B N 1
ATOM 2541 C CA . CYS B 1 166 ? 45.415 47.597 28.330 1.00 30.21 166 CYS B CA 1
ATOM 2542 C C . CYS B 1 166 ? 46.134 48.868 27.870 1.00 30.28 166 CYS B C 1
ATOM 2543 O O . CYS B 1 166 ? 47.270 48.803 27.421 1.00 31.25 166 CYS B O 1
ATOM 2546 N N . THR B 1 167 ? 45.491 50.023 27.969 1.00 28.65 167 THR B N 1
ATOM 2547 C CA . THR B 1 167 ? 46.176 51.249 27.575 1.00 27.16 167 THR B CA 1
ATOM 2548 C C . THR B 1 167 ? 47.288 51.514 28.573 1.00 28.20 167 THR B C 1
ATOM 2549 O O . THR B 1 167 ? 48.423 51.799 28.196 1.00 30.26 167 THR B O 1
ATOM 2553 N N . ALA B 1 168 ? 46.943 51.423 29.848 1.00 27.07 168 ALA B N 1
ATOM 2554 C CA . ALA B 1 168 ? 47.898 51.636 30.930 1.00 29.48 168 ALA B CA 1
ATOM 2555 C C . ALA B 1 168 ? 49.143 50.757 30.842 1.00 29.31 168 ALA B C 1
ATOM 2556 O O . ALA B 1 168 ? 50.251 51.218 31.114 1.00 31.89 168 ALA B O 1
ATOM 2558 N N . LEU B 1 169 ? 48.963 49.495 30.466 1.00 30.60 169 LEU B N 1
ATOM 2559 C CA . LEU B 1 169 ? 50.089 48.570 30.381 1.00 32.03 169 LEU B CA 1
ATOM 2560 C C . LEU B 1 169 ? 50.661 48.476 28.969 1.00 33.26 169 LEU B C 1
ATOM 2561 O O . LEU B 1 169 ? 51.561 47.671 28.709 1.00 32.43 169 LEU B O 1
ATOM 2566 N N . ASP B 1 170 ? 50.130 49.305 28.070 1.00 33.60 170 ASP B N 1
ATOM 2567 C CA . ASP B 1 170 ? 50.587 49.366 26.689 1.00 33.39 170 ASP B CA 1
ATOM 2568 C C . ASP B 1 170 ? 50.623 48.032 25.949 1.00 34.14 170 ASP B C 1
ATOM 2569 O O . ASP B 1 170 ? 51.636 47.693 25.327 1.00 33.97 170 ASP B O 1
ATOM 2574 N N . VAL B 1 171 ? 49.531 47.274 26.009 1.00 33.52 171 VAL B N 1
ATOM 2575 C CA . VAL B 1 171 ? 49.461 45.983 25.319 1.00 33.62 171 VAL B CA 1
ATOM 2576 C C . VAL B 1 171 ? 48.185 45.908 24.491 1.00 36.58 171 VAL B C 1
ATOM 2577 O O . VAL B 1 171 ? 47.259 46.702 24.686 1.00 37.36 171 VAL B O 1
ATOM 2581 N N . GLN B 1 172 ? 48.139 44.948 23.573 1.00 39.53 172 GLN B N 1
ATOM 2582 C CA . GLN B 1 172 ? 46.969 44.756 22.723 1.00 41.76 172 GLN B CA 1
ATOM 2583 C C . GLN B 1 172 ? 46.037 43.740 23.354 1.00 41.70 172 GLN B C 1
ATOM 2584 O O . GLN B 1 172 ? 46.421 42.592 23.601 1.00 43.66 172 GLN B O 1
ATOM 2590 N N . GLY B 1 173 ? 44.809 44.158 23.610 1.00 41.13 173 GLY B N 1
ATOM 2591 C CA . GLY B 1 173 ? 43.858 43.253 24.207 1.00 41.31 173 GLY B CA 1
ATOM 2592 C C . GLY B 1 173 ? 42.481 43.396 23.607 1.00 42.55 173 GLY B C 1
ATOM 2593 O O . GLY B 1 173 ? 42.055 44.486 23.232 1.00 44.23 173 GLY B O 1
ATOM 2594 N N . SER B 1 174 ? 41.793 42.272 23.496 1.00 43.73 174 SER B N 1
ATOM 2595 C CA . SER B 1 174 ? 40.442 42.240 22.981 1.00 44.37 174 SER B CA 1
ATOM 2596 C C . SER B 1 174 ? 39.567 41.547 24.014 1.00 45.42 174 SER B C 1
ATOM 2597 O O . SER B 1 174 ? 40.047 40.778 24.846 1.00 45.51 174 SER B O 1
ATOM 2600 N N . LEU B 1 175 ? 38.279 41.838 23.970 1.00 47.37 175 LEU B N 1
ATOM 2601 C CA . LEU B 1 175 ? 37.349 41.249 24.910 1.00 49.54 175 LEU B CA 1
ATOM 2602 C C . LEU B 1 175 ? 36.190 40.660 24.108 1.00 51.07 175 LEU B C 1
ATOM 2603 O O . LEU B 1 175 ? 35.827 41.166 23.046 1.00 52.53 175 LEU B O 1
ATOM 2608 N N . ASN B 1 176 ? 35.627 39.570 24.606 1.00 52.55 176 ASN B N 1
ATOM 2609 C CA . ASN B 1 176 ? 34.536 38.912 23.913 1.00 52.24 176 ASN B CA 1
ATOM 2610 C C . ASN B 1 176 ? 33.517 38.487 24.962 1.00 52.12 176 ASN B C 1
ATOM 2611 O O . ASN B 1 176 ? 33.894 38.076 26.059 1.00 52.65 176 ASN B O 1
ATOM 2616 N N . PHE B 1 177 ? 32.233 38.607 24.632 1.00 51.80 177 PHE B N 1
ATOM 2617 C CA . PHE B 1 177 ? 31.157 38.206 25.537 1.00 50.54 177 PHE B CA 1
ATOM 2618 C C . PHE B 1 177 ? 30.329 37.106 24.891 1.00 50.73 177 PHE B C 1
ATOM 2619 O O . PHE B 1 177 ? 30.013 37.171 23.705 1.00 49.52 177 PHE B O 1
ATOM 2627 N N . ILE B 1 178 ? 29.986 36.088 25.671 1.00 52.24 178 ILE B N 1
ATOM 2628 C CA . ILE B 1 178 ? 29.166 34.984 25.174 1.00 51.91 178 ILE B CA 1
ATOM 2629 C C . ILE B 1 178 ? 28.175 34.604 26.265 1.00 52.01 178 ILE B C 1
ATOM 2630 O O . ILE B 1 178 ? 28.577 34.258 27.376 1.00 52.17 178 ILE B O 1
ATOM 2635 N N . LYS B 1 179 ? 26.887 34.665 25.952 1.00 52.83 179 LYS B N 1
ATOM 2636 C CA . LYS B 1 179 ? 25.857 34.296 26.917 1.00 53.81 179 LYS B CA 1
ATOM 2637 C C . LYS B 1 179 ? 25.494 32.834 26.685 1.00 54.27 179 LYS B C 1
ATOM 2638 O O . LYS B 1 179 ? 25.742 32.299 25.604 1.00 53.05 179 LYS B O 1
ATOM 2644 N N . ASN B 1 180 ? 24.911 32.191 27.692 1.00 55.43 180 ASN B N 1
ATOM 2645 C CA . ASN B 1 180 ? 24.525 30.785 27.570 1.00 58.42 180 ASN B CA 1
ATOM 2646 C C . ASN B 1 180 ? 23.036 30.548 27.833 1.00 60.07 180 ASN B C 1
ATOM 2647 O O . ASN B 1 180 ? 22.695 29.562 28.533 1.00 60.73 180 ASN B O 1
#

Radius of gyration: 20.07 Å; Cα contacts (8 Å, |Δi|>4): 745; chains: 2; bounding box: 53×52×46 Å